Protein AF-A0A091DMD0-F1 (afdb_monomer)

Radius of gyration: 23.51 Å; Cα contacts (8 Å, |Δi|>4): 269; chains: 1; bounding box: 70×61×82 Å

InterPro domains:
  IPR050694 LRRC14/PRAME [PTHR14224] (1-236)
  IPR060377 PRAME-like, C-terminal LRR domain [PF27089] (161-236)
  IPR060378 PRAME-like, N-terminal domain [PF27091] (6-126)

Nearest PDB structures (foldseek):
  8jau-assembly1_A  TM=4.597E-01  e=2.386E+00  Homo sapiens
  6mse-assembly1_b  TM=3.464E-01  e=7.892E+00  Homo sapiens

Mean predicted aligned error: 12.88 Å

pLDDT: mean 74.32, std 19.93, range [31.41, 96.81]

Structure (mmCIF, N/CA/C/O backbone):
data_AF-A0A091DMD0-F1
#
_entry.id   AF-A0A091DMD0-F1
#
loop_
_atom_site.group_PDB
_atom_site.id
_atom_site.type_symbol
_atom_site.label_atom_id
_atom_site.label_alt_id
_atom_site.label_comp_id
_atom_site.label_asym_id
_atom_site.label_entity_id
_atom_site.label_seq_id
_atom_site.pdbx_PDB_ins_code
_atom_site.Cartn_x
_atom_site.Cartn_y
_atom_site.Cartn_z
_atom_site.occupancy
_atom_site.B_iso_or_equiv
_atom_site.auth_seq_id
_atom_site.auth_comp_id
_atom_site.auth_asym_id
_atom_site.auth_atom_id
_atom_site.pdbx_PDB_model_num
ATOM 1 N N . MET A 1 1 ? -26.721 29.158 -3.086 1.00 34.59 1 MET A N 1
ATOM 2 C CA . MET A 1 1 ? -27.408 28.055 -2.387 1.00 34.59 1 MET A CA 1
ATOM 3 C C . MET A 1 1 ? -26.587 26.802 -2.619 1.00 34.59 1 MET A C 1
ATOM 5 O O . MET A 1 1 ? -26.528 26.362 -3.760 1.00 34.59 1 MET A O 1
ATOM 9 N N . SER A 1 2 ? -25.872 26.306 -1.607 1.00 49.53 2 SER A N 1
ATOM 10 C CA . SER A 1 2 ? -25.092 25.070 -1.739 1.00 49.53 2 SER A CA 1
ATOM 11 C C . SER A 1 2 ? -26.043 23.885 -1.889 1.00 49.53 2 SER A C 1
ATOM 13 O O . SER A 1 2 ? -26.947 23.712 -1.077 1.00 49.53 2 SER A O 1
ATOM 15 N N . THR A 1 3 ? -25.859 23.107 -2.950 1.00 44.31 3 THR A N 1
ATOM 16 C CA . THR A 1 3 ? -26.676 21.943 -3.332 1.00 44.31 3 THR A CA 1
ATOM 17 C C . THR A 1 3 ? -26.190 20.641 -2.694 1.00 44.31 3 THR A C 1
ATOM 19 O O . THR A 1 3 ? -26.539 19.557 -3.157 1.00 44.31 3 THR A O 1
ATOM 22 N N . ASP A 1 4 ? -25.362 20.728 -1.655 1.00 56.25 4 ASP A N 1
ATOM 23 C CA . ASP A 1 4 ? -24.784 19.546 -1.035 1.00 56.25 4 ASP A CA 1
ATOM 24 C C . ASP A 1 4 ? -25.804 18.879 -0.119 1.00 56.25 4 ASP A C 1
ATOM 26 O O . ASP A 1 4 ? -26.352 19.485 0.804 1.00 56.25 4 ASP A O 1
ATOM 30 N N . SER A 1 5 ? -26.063 17.602 -0.394 1.00 63.59 5 SER A N 1
ATOM 31 C CA . SER A 1 5 ? -26.855 16.759 0.496 1.00 63.59 5 SER A CA 1
ATOM 32 C C . SER A 1 5 ? -26.189 16.712 1.877 1.00 63.59 5 SER A C 1
ATOM 34 O O . SER A 1 5 ? -24.957 16.641 1.953 1.00 63.59 5 SER A O 1
ATOM 36 N N . PRO A 1 6 ? -26.963 16.736 2.975 1.00 66.75 6 PRO A N 1
ATOM 37 C CA . PRO A 1 6 ? -26.394 16.684 4.313 1.00 66.75 6 PRO A CA 1
ATOM 38 C C . PRO A 1 6 ? -25.543 15.414 4.494 1.00 66.75 6 PRO A C 1
ATOM 40 O O . PRO A 1 6 ? -25.878 14.359 3.944 1.00 66.75 6 PRO A O 1
ATOM 43 N N . PRO A 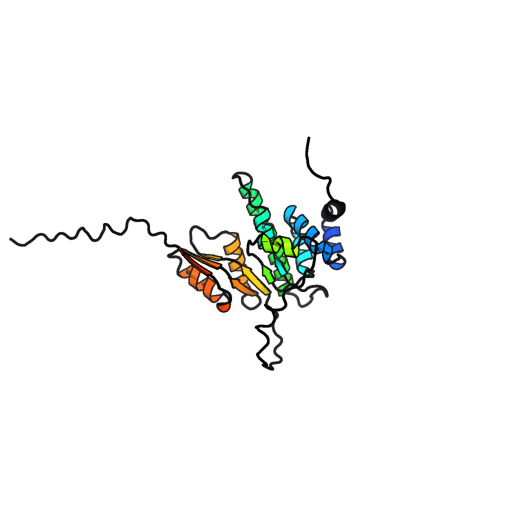1 7 ? -24.431 15.493 5.250 1.00 73.75 7 PRO A N 1
ATOM 44 C CA . PRO A 1 7 ? -23.563 14.346 5.475 1.00 73.75 7 PRO A CA 1
ATOM 45 C C . PRO A 1 7 ? -24.331 13.218 6.170 1.00 73.75 7 PRO A C 1
ATOM 47 O O . PRO A 1 7 ? -25.122 13.448 7.084 1.00 73.75 7 PRO A O 1
ATOM 50 N N . THR A 1 8 ? -24.084 11.981 5.739 1.00 87.38 8 THR A N 1
ATOM 51 C CA . THR A 1 8 ? -24.699 10.800 6.350 1.00 87.38 8 THR A CA 1
ATOM 52 C C . THR A 1 8 ? -24.214 10.615 7.788 1.00 87.38 8 THR A C 1
ATOM 54 O O . THR A 1 8 ? -23.105 11.027 8.140 1.00 87.38 8 THR A O 1
ATOM 57 N N . LEU A 1 9 ? -25.011 9.933 8.619 1.00 90.19 9 LEU A N 1
ATOM 58 C CA . LEU A 1 9 ? -24.616 9.604 9.994 1.00 90.19 9 LEU A CA 1
ATOM 59 C C . LEU A 1 9 ? -23.281 8.845 10.037 1.00 90.19 9 LEU A C 1
ATOM 61 O O . LEU A 1 9 ? -22.438 9.139 10.876 1.00 90.19 9 LEU A O 1
ATOM 65 N N . LEU A 1 10 ? -23.067 7.924 9.091 1.00 88.56 10 LEU A N 1
ATOM 66 C CA . LEU A 1 10 ? -21.802 7.206 8.945 1.00 88.56 10 LEU A CA 1
ATOM 67 C C . LEU A 1 10 ? -20.631 8.170 8.719 1.00 88.56 10 LEU A C 1
ATOM 69 O O . LEU A 1 10 ? -19.622 8.070 9.409 1.00 88.56 10 LEU A O 1
ATOM 73 N N . LYS A 1 11 ? -20.773 9.127 7.793 1.00 88.12 11 LYS A N 1
ATOM 74 C CA . LYS A 1 11 ? -19.726 10.118 7.517 1.00 88.12 11 LYS A CA 1
ATOM 75 C C . LYS A 1 11 ? -19.398 10.943 8.763 1.00 88.12 11 LYS A C 1
ATOM 77 O O . LYS A 1 11 ? -18.228 11.118 9.080 1.00 88.12 11 LYS A O 1
ATOM 82 N N . LEU A 1 12 ? -20.416 11.394 9.496 1.00 92.25 12 LEU A N 1
ATOM 83 C CA . LEU A 1 12 ? -20.227 12.148 10.739 1.00 92.25 12 LEU A CA 1
ATOM 84 C C . LEU A 1 12 ? -19.552 11.311 11.833 1.00 92.25 12 LEU A C 1
ATOM 86 O O . LEU A 1 12 ? -18.652 11.808 12.505 1.00 92.25 12 LEU A O 1
ATOM 90 N N . ALA A 1 13 ? -19.945 10.046 11.991 1.00 92.50 13 ALA A N 1
ATOM 91 C CA . ALA A 1 13 ? -19.349 9.141 12.970 1.00 92.50 13 ALA A CA 1
ATOM 92 C C . ALA A 1 13 ? -17.869 8.873 12.667 1.00 92.50 13 ALA A C 1
ATOM 94 O O . ALA A 1 13 ? -17.036 8.978 13.562 1.00 92.50 13 ALA A O 1
ATOM 95 N N . VAL A 1 14 ? -17.527 8.607 11.402 1.00 93.06 14 VAL A N 1
ATOM 96 C CA . VAL A 1 14 ? -16.138 8.413 10.958 1.00 93.06 14 VAL A CA 1
ATOM 97 C C . VAL A 1 14 ? -15.306 9.676 11.187 1.00 93.06 14 VAL A C 1
ATOM 99 O O . VAL A 1 14 ? -14.207 9.607 11.731 1.00 93.06 14 VAL A O 1
ATOM 102 N N . GLN A 1 15 ? -15.843 10.844 10.833 1.00 92.44 15 GLN A N 1
ATOM 103 C CA . GLN A 1 15 ? -15.166 12.116 11.073 1.00 92.44 15 GLN A CA 1
ATOM 104 C C . GLN A 1 15 ? -14.967 12.393 12.558 1.00 92.44 15 GLN A C 1
ATOM 106 O O . GLN A 1 15 ? -13.924 12.913 12.937 1.00 92.44 15 GLN A O 1
ATOM 111 N N . SER A 1 16 ? -15.951 12.054 13.393 1.00 93.44 16 SER A N 1
ATOM 112 C CA . SER A 1 16 ? -15.851 12.198 14.842 1.00 93.44 16 SER A CA 1
ATOM 113 C C . SER A 1 16 ? -14.813 11.251 15.436 1.00 93.44 16 SER A C 1
ATOM 115 O O . SER A 1 16 ? -14.058 11.678 16.300 1.00 93.44 16 SER A O 1
ATOM 117 N N . LEU A 1 17 ? -14.756 10.001 14.964 1.00 94.88 17 LEU A N 1
ATOM 118 C CA . LEU A 1 17 ? -13.761 9.012 15.378 1.00 94.88 17 LEU A CA 1
ATOM 119 C C . LEU A 1 17 ? -12.342 9.529 15.110 1.00 94.88 17 LEU A C 1
ATOM 121 O O . LEU A 1 17 ? -11.508 9.532 16.001 1.00 94.88 17 LEU A O 1
ATOM 125 N N . LEU A 1 18 ? -12.099 10.061 13.911 1.00 95.81 18 LEU A N 1
ATOM 126 C CA . LEU A 1 18 ? -10.792 10.575 13.483 1.00 95.81 18 LEU A CA 1
ATOM 127 C C . LEU A 1 18 ? -10.461 11.985 14.008 1.00 95.81 18 LEU A C 1
ATOM 129 O O . LEU A 1 18 ? -9.525 12.624 13.525 1.00 95.81 18 LEU A O 1
ATOM 133 N N . ARG A 1 19 ? -11.239 12.534 14.948 1.00 94.69 19 ARG A N 1
ATOM 134 C CA . ARG A 1 19 ? -10.819 13.740 15.688 1.00 94.69 19 ARG A CA 1
ATOM 135 C C . ARG A 1 19 ? -9.819 13.415 16.788 1.00 94.69 19 ARG A C 1
ATOM 137 O O . ARG A 1 19 ? -9.041 14.293 17.142 1.00 94.69 19 ARG A O 1
ATOM 144 N N . ASP A 1 20 ? -9.865 12.194 17.305 1.00 94.44 20 ASP A N 1
ATOM 145 C CA . ASP A 1 20 ? -8.992 11.693 18.356 1.00 94.44 20 ASP A CA 1
ATOM 146 C C . ASP A 1 20 ? -8.251 10.470 17.800 1.00 94.44 20 ASP A C 1
ATOM 148 O O . ASP A 1 20 ? -8.832 9.397 17.635 1.00 94.44 20 ASP A O 1
ATOM 152 N N . GLU A 1 21 ? -6.987 10.662 17.414 1.00 92.88 21 GLU A N 1
ATOM 153 C CA . GLU A 1 21 ? -6.192 9.608 16.774 1.00 92.88 21 GLU A CA 1
ATOM 154 C C . GLU A 1 21 ? -5.897 8.447 17.726 1.00 92.88 21 GLU A C 1
ATOM 156 O O . GLU A 1 21 ? -5.918 7.297 17.291 1.00 92.88 21 GLU A O 1
ATOM 161 N N . ASP A 1 22 ? -5.696 8.720 19.018 1.00 94.81 22 ASP A N 1
ATOM 162 C CA . ASP A 1 22 ? -5.438 7.688 20.026 1.00 94.81 22 ASP A CA 1
ATOM 163 C C . ASP A 1 22 ? -6.668 6.799 20.211 1.00 94.81 22 ASP A C 1
ATOM 165 O O . ASP A 1 22 ? -6.574 5.566 20.199 1.00 94.81 22 ASP A O 1
ATOM 169 N N . LEU A 1 23 ? -7.846 7.420 20.302 1.00 93.81 23 LEU A N 1
ATOM 170 C CA . LEU A 1 23 ? -9.116 6.707 20.358 1.00 93.81 23 LEU A CA 1
ATOM 171 C C . LEU A 1 23 ? -9.388 5.941 19.055 1.00 93.81 23 LEU A C 1
ATOM 173 O O . LEU A 1 23 ? -9.832 4.792 19.105 1.00 93.81 23 LEU A O 1
ATOM 177 N N . ALA A 1 24 ? -9.089 6.529 17.893 1.00 93.94 24 ALA A N 1
ATOM 178 C CA . ALA A 1 24 ? -9.232 5.855 16.606 1.00 93.94 24 ALA A CA 1
ATOM 179 C C . ALA A 1 24 ? -8.334 4.615 16.507 1.00 93.94 24 ALA A C 1
ATOM 181 O O . ALA A 1 24 ? -8.824 3.556 16.118 1.00 93.94 24 ALA A O 1
ATOM 182 N N . MET A 1 25 ? -7.059 4.720 16.897 1.00 94.00 25 MET A N 1
ATOM 183 C CA . MET A 1 25 ? -6.108 3.604 16.922 1.00 94.00 25 MET A CA 1
ATOM 184 C C . MET A 1 25 ? -6.536 2.513 17.907 1.00 94.00 25 MET A C 1
ATOM 186 O O . MET A 1 25 ? -6.524 1.334 17.554 1.00 94.00 25 MET A O 1
ATOM 190 N N . GLY A 1 26 ? -6.969 2.892 19.114 1.00 92.25 26 GLY A N 1
ATOM 191 C CA . GLY A 1 26 ? -7.456 1.950 20.123 1.00 92.25 26 GLY A CA 1
ATOM 192 C C . GLY A 1 26 ? -8.704 1.180 19.681 1.00 92.25 26 GLY A C 1
ATOM 193 O O . GLY A 1 26 ? -8.872 0.020 20.046 1.00 92.25 26 GLY A O 1
ATOM 194 N N . ALA A 1 27 ? -9.551 1.791 18.850 1.00 92.50 27 ALA A N 1
ATOM 195 C CA . ALA A 1 27 ? -10.777 1.176 18.351 1.00 92.50 27 ALA A CA 1
ATOM 196 C C . ALA A 1 27 ? -10.568 0.209 17.171 1.00 92.50 27 ALA A C 1
ATOM 198 O O . ALA A 1 27 ? -11.489 -0.541 16.846 1.00 92.50 27 ALA A O 1
ATOM 199 N N . VAL A 1 28 ? -9.400 0.206 16.510 1.00 92.19 28 VAL A N 1
ATOM 200 C CA . VAL A 1 28 ? -9.178 -0.550 15.259 1.00 92.19 28 VAL A CA 1
ATOM 201 C C . VAL A 1 28 ? -9.446 -2.054 15.421 1.00 92.19 28 VAL A C 1
ATOM 203 O O . VAL A 1 28 ? -10.047 -2.663 14.536 1.00 92.19 28 VAL A O 1
ATOM 206 N N . GLU A 1 29 ? -9.041 -2.666 16.536 1.00 88.88 29 GLU A N 1
ATOM 207 C CA . GLU A 1 29 ? -9.206 -4.115 16.771 1.00 88.88 29 GLU A CA 1
ATOM 208 C C . GLU A 1 29 ? -10.672 -4.547 16.964 1.00 88.88 29 GLU A C 1
ATOM 210 O O . GLU A 1 29 ? -11.062 -5.671 16.608 1.00 88.88 29 GLU A O 1
ATOM 215 N N . ASP A 1 30 ? -11.490 -3.637 17.492 1.00 90.44 30 ASP A N 1
ATOM 216 C CA . ASP A 1 30 ? -12.913 -3.847 17.760 1.00 90.44 30 ASP A CA 1
ATOM 217 C C . ASP A 1 30 ? -13.809 -3.342 16.623 1.00 90.44 30 ASP A C 1
ATOM 219 O O . ASP A 1 30 ? -15.010 -3.629 16.593 1.00 90.44 30 ASP A O 1
ATOM 223 N N . LEU A 1 31 ? -13.229 -2.631 15.653 1.00 91.38 31 LEU A N 1
ATOM 224 C CA . LEU A 1 31 ? -13.955 -2.058 14.534 1.00 91.38 31 LEU A CA 1
ATOM 225 C C . LEU A 1 31 ? -14.577 -3.173 13.658 1.00 91.38 31 LEU A C 1
ATOM 227 O O . LEU A 1 31 ? -13.887 -4.105 13.229 1.00 91.38 31 LEU A O 1
ATOM 231 N N . PRO A 1 32 ? -15.884 -3.106 13.346 1.00 89.56 32 PRO A N 1
ATOM 232 C CA . PRO A 1 32 ? -16.506 -3.975 12.352 1.00 89.56 32 PRO A CA 1
ATOM 233 C C . PRO A 1 32 ? -15.827 -3.848 10.987 1.00 89.56 32 PRO A C 1
ATOM 235 O O . PRO A 1 32 ? -15.461 -2.750 10.565 1.00 89.56 32 PRO A O 1
ATOM 238 N N . GLY A 1 33 ? -15.704 -4.963 10.260 1.00 87.94 33 GLY A N 1
ATOM 239 C CA . GLY A 1 33 ? -15.044 -4.992 8.951 1.00 87.94 33 GLY A CA 1
ATOM 240 C C . GLY A 1 33 ? -15.670 -4.021 7.946 1.00 87.94 33 GLY A C 1
ATOM 241 O O . GLY A 1 33 ? -14.967 -3.420 7.143 1.00 87.94 33 GLY A O 1
ATOM 242 N N . GLU A 1 34 ? -16.979 -3.802 8.037 1.00 87.75 34 GLU A N 1
ATOM 243 C CA . GLU A 1 34 ? -17.757 -2.879 7.209 1.00 87.75 34 GLU A CA 1
ATOM 244 C C . GLU A 1 34 ? -17.346 -1.413 7.400 1.00 87.75 34 GLU A C 1
ATOM 246 O O . GLU A 1 34 ? -17.530 -0.601 6.494 1.00 87.75 34 GLU A O 1
ATOM 251 N N . LEU A 1 35 ? -16.777 -1.070 8.560 1.00 90.81 35 LEU A N 1
ATOM 252 C CA . LEU A 1 35 ? -16.318 0.281 8.875 1.00 90.81 35 LEU A CA 1
ATOM 253 C C . LEU A 1 35 ? -14.844 0.512 8.520 1.00 90.81 35 LEU A C 1
ATOM 255 O O . LEU A 1 35 ? -14.433 1.666 8.412 1.00 90.81 35 LEU A O 1
ATOM 259 N N . PHE A 1 36 ? -14.058 -0.538 8.254 1.00 91.75 36 PHE A N 1
ATOM 260 C CA . PHE A 1 36 ? -12.662 -0.380 7.829 1.00 91.75 36 PHE A CA 1
ATOM 261 C C . PHE A 1 36 ? -12.526 0.451 6.547 1.00 91.75 36 PHE A C 1
ATOM 263 O O . PHE A 1 36 ? -11.742 1.397 6.558 1.00 91.75 36 PHE A O 1
ATOM 270 N N . PRO A 1 37 ? -13.275 0.182 5.458 1.00 90.38 37 PRO A N 1
ATOM 271 C CA . PRO A 1 37 ? -13.179 1.001 4.260 1.00 90.38 37 PRO A CA 1
ATOM 272 C C . PRO A 1 37 ? -13.516 2.486 4.525 1.00 90.38 37 PRO A C 1
ATOM 274 O O . PRO A 1 37 ? -12.658 3.341 4.331 1.00 90.38 37 PRO A O 1
ATOM 277 N N . PRO A 1 38 ? -14.697 2.879 5.032 1.00 90.31 38 PRO A N 1
ATOM 278 C CA . PRO A 1 38 ? -14.982 4.304 5.202 1.00 90.31 38 PRO A CA 1
ATOM 279 C C . PRO A 1 38 ? -14.006 5.015 6.163 1.00 90.31 38 PRO A C 1
ATOM 281 O O . PRO A 1 38 ? -13.619 6.148 5.880 1.00 90.31 38 PRO A O 1
ATOM 284 N N . VAL A 1 39 ? -13.537 4.360 7.235 1.00 94.00 39 VAL A N 1
ATOM 285 C CA . VAL A 1 39 ? -12.550 4.953 8.159 1.00 94.00 39 VAL A CA 1
ATOM 286 C C . VAL A 1 39 ? -11.175 5.095 7.506 1.00 94.00 39 VAL A C 1
ATOM 288 O O . VAL A 1 39 ? -10.569 6.157 7.611 1.00 94.00 39 VAL A O 1
ATOM 291 N N . PHE A 1 40 ? -10.699 4.083 6.777 1.00 93.75 40 PHE A N 1
ATOM 292 C CA . PHE A 1 40 ? -9.399 4.133 6.101 1.00 93.75 40 PHE A CA 1
ATOM 293 C C . PHE A 1 40 ? -9.366 5.228 5.036 1.00 93.75 40 PHE A C 1
ATOM 295 O O . PHE A 1 40 ? -8.380 5.949 4.908 1.00 93.75 40 PHE A O 1
ATOM 302 N N . MET A 1 41 ? -10.458 5.382 4.283 1.00 90.75 41 MET A N 1
ATOM 303 C CA . MET A 1 41 ? -10.575 6.422 3.264 1.00 90.75 41 MET A CA 1
ATOM 304 C C . MET A 1 41 ? -10.528 7.818 3.884 1.00 90.75 41 MET A C 1
ATOM 306 O O . MET A 1 41 ? -9.804 8.679 3.385 1.00 90.75 41 MET A O 1
ATOM 310 N N . GLU A 1 42 ? -11.270 8.051 4.968 1.00 92.00 42 GLU A N 1
ATOM 311 C CA . GLU A 1 42 ? -11.259 9.345 5.653 1.00 92.00 42 GLU A CA 1
ATOM 312 C C . GLU A 1 42 ? -9.893 9.606 6.308 1.00 92.00 42 GLU A C 1
ATOM 314 O O . GLU A 1 42 ? -9.360 10.706 6.176 1.00 92.00 42 GLU A O 1
ATOM 319 N N . ALA A 1 43 ? -9.271 8.592 6.925 1.00 94.19 43 ALA A N 1
ATOM 320 C CA . ALA A 1 43 ? -7.924 8.685 7.491 1.00 94.19 43 ALA A CA 1
ATOM 321 C C . ALA A 1 43 ? -6.894 9.076 6.423 1.00 94.19 43 ALA A C 1
ATOM 323 O O . ALA A 1 43 ? -6.134 10.028 6.605 1.00 94.19 43 ALA A O 1
ATOM 324 N N . PHE A 1 44 ? -6.945 8.422 5.260 1.00 91.62 44 PHE A N 1
ATOM 325 C CA . PHE A 1 44 ? -6.110 8.748 4.107 1.00 91.62 44 PHE A CA 1
ATOM 326 C C . PHE A 1 44 ? -6.363 10.173 3.611 1.00 91.62 44 PHE A C 1
ATOM 328 O O . PHE A 1 44 ? -5.419 10.933 3.397 1.00 91.62 44 PHE A O 1
ATOM 335 N N . THR A 1 45 ? -7.636 10.556 3.473 1.00 86.75 45 THR A N 1
ATOM 336 C CA . THR A 1 45 ? -8.077 11.866 2.961 1.00 86.75 45 THR A CA 1
ATOM 337 C C . THR A 1 45 ? -7.737 13.017 3.904 1.00 86.75 45 THR A C 1
ATOM 339 O O . THR A 1 45 ? -7.490 14.130 3.435 1.00 86.75 45 THR A O 1
ATOM 342 N N . ARG A 1 46 ? -7.644 12.767 5.209 1.00 88.81 46 ARG A N 1
ATOM 343 C CA . ARG A 1 46 ? -7.273 13.777 6.210 1.00 88.81 46 ARG A CA 1
ATOM 344 C C . ARG A 1 46 ? -5.804 13.731 6.631 1.00 88.81 46 ARG A C 1
ATOM 346 O O . ARG A 1 46 ? -5.346 14.671 7.265 1.00 88.81 46 ARG A O 1
ATOM 353 N N . GLY A 1 47 ? -5.056 12.708 6.218 1.00 90.75 47 GLY A N 1
ATOM 354 C CA . GLY A 1 47 ? -3.617 12.629 6.466 1.00 90.75 47 GLY A CA 1
ATOM 355 C C . GLY A 1 47 ? -3.224 11.972 7.794 1.00 90.75 47 GLY A C 1
ATOM 356 O O . GLY A 1 47 ? -2.131 12.238 8.282 1.00 90.75 47 GLY A O 1
ATOM 357 N N . HIS A 1 48 ? -4.087 11.138 8.381 1.00 94.44 48 HIS A N 1
ATOM 358 C CA . HIS A 1 48 ? -3.853 10.479 9.672 1.00 94.44 48 HIS A CA 1
ATOM 359 C C . HIS A 1 48 ? -2.956 9.235 9.510 1.00 94.44 48 HIS A C 1
ATOM 361 O O . HIS A 1 48 ? -3.451 8.110 9.399 1.00 94.44 48 HIS A O 1
ATOM 367 N N . THR A 1 49 ? -1.634 9.427 9.450 1.00 95.50 49 THR A N 1
ATOM 368 C CA . THR A 1 49 ? -0.654 8.362 9.147 1.00 95.50 49 THR A CA 1
ATOM 369 C C . THR A 1 49 ? -0.642 7.233 10.170 1.00 95.50 49 THR A C 1
ATOM 371 O O . THR A 1 49 ? -0.646 6.065 9.779 1.00 95.50 49 THR A O 1
ATOM 374 N N . GLU A 1 50 ? -0.674 7.549 11.464 1.00 96.31 50 GLU A N 1
ATOM 375 C CA . GLU A 1 50 ? -0.607 6.526 12.515 1.00 96.31 50 GLU A CA 1
ATOM 376 C C . GLU A 1 50 ? -1.876 5.671 12.547 1.00 96.31 50 GLU A C 1
ATOM 378 O O . GLU A 1 50 ? -1.805 4.446 12.662 1.00 96.31 50 GLU A O 1
ATOM 383 N N . VAL A 1 51 ? -3.037 6.289 12.304 1.00 96.81 51 VAL A N 1
ATOM 384 C CA . VAL A 1 51 ? -4.298 5.559 12.138 1.00 96.81 51 VAL A CA 1
ATOM 385 C C . VAL A 1 51 ? -4.230 4.627 10.926 1.00 96.81 51 VAL A C 1
ATOM 387 O O . VAL A 1 51 ? -4.595 3.459 11.043 1.00 96.81 51 VAL A O 1
ATOM 390 N N . LEU A 1 52 ? -3.719 5.083 9.774 1.00 96.19 52 LEU A N 1
ATOM 391 C CA . LEU A 1 52 ? -3.543 4.213 8.601 1.00 96.19 52 LEU A CA 1
ATOM 392 C C . LEU A 1 52 ? -2.647 3.016 8.913 1.00 96.19 52 LEU A C 1
ATOM 394 O O . LEU A 1 52 ? -2.999 1.886 8.576 1.00 96.19 52 LEU A O 1
ATOM 398 N N . LYS A 1 53 ? -1.516 3.252 9.578 1.00 95.25 53 LYS A N 1
ATOM 399 C CA . LYS A 1 53 ? -0.579 2.204 9.985 1.00 95.25 53 LYS A CA 1
ATOM 400 C C . LYS A 1 53 ? -1.255 1.176 10.895 1.00 95.25 53 LYS A C 1
ATOM 402 O O . LYS A 1 53 ? -1.157 -0.021 10.627 1.00 95.25 53 LYS A O 1
ATOM 407 N N . ALA A 1 54 ? -2.001 1.626 11.905 1.00 94.50 54 ALA A N 1
ATOM 408 C CA . ALA A 1 54 ? -2.785 0.759 12.785 1.00 94.50 54 ALA A CA 1
ATOM 409 C C . ALA A 1 54 ? -3.837 -0.049 12.005 1.00 94.50 54 ALA A C 1
ATOM 411 O O . ALA A 1 54 ? -3.952 -1.261 12.170 1.00 94.50 54 ALA A O 1
ATOM 412 N N . MET A 1 55 ? -4.560 0.586 11.082 1.00 95.00 55 MET A N 1
ATOM 413 C CA . MET A 1 55 ? -5.563 -0.096 10.264 1.00 95.00 55 MET A CA 1
ATOM 414 C C . MET A 1 55 ? -4.965 -1.130 9.308 1.00 95.00 55 MET A C 1
ATOM 416 O O . MET A 1 55 ? -5.589 -2.166 9.082 1.00 95.00 55 MET A O 1
ATOM 420 N N . VAL A 1 56 ? -3.772 -0.885 8.754 1.00 93.94 56 VAL A N 1
ATOM 421 C CA . VAL A 1 56 ? -3.045 -1.874 7.941 1.00 93.94 56 VAL A CA 1
ATOM 422 C C . VAL A 1 56 ? -2.723 -3.113 8.775 1.00 93.94 56 VAL A C 1
ATOM 424 O O . VAL A 1 56 ? -2.934 -4.230 8.302 1.00 93.94 56 VAL A O 1
ATOM 427 N N . LEU A 1 57 ? -2.294 -2.930 10.029 1.00 91.62 57 LEU A N 1
ATOM 428 C CA . LEU A 1 57 ? -1.961 -4.023 10.952 1.00 91.62 57 LEU A CA 1
ATOM 429 C C . LEU A 1 57 ? -3.156 -4.926 11.290 1.00 91.62 57 LEU A C 1
ATOM 431 O O . LEU A 1 57 ? -2.986 -6.120 11.553 1.00 91.62 57 LEU A O 1
ATOM 435 N N . SER A 1 58 ? -4.368 -4.384 11.218 1.00 91.88 58 SER A N 1
ATOM 436 C CA . SER A 1 58 ? -5.605 -5.109 11.526 1.00 91.88 58 SER A CA 1
ATOM 437 C C . SER A 1 58 ? -6.505 -5.290 10.304 1.00 91.88 58 SER A C 1
ATOM 439 O O . SER A 1 58 ? -7.686 -5.608 10.448 1.00 91.88 58 SER A O 1
ATOM 441 N N . TRP A 1 59 ? -5.964 -5.118 9.091 1.00 92.31 59 TRP A N 1
ATOM 442 C CA . TRP A 1 59 ? -6.759 -5.089 7.865 1.00 92.31 59 TRP A CA 1
ATOM 443 C C . TRP A 1 59 ? -7.526 -6.412 7.651 1.00 92.31 59 TRP A C 1
ATOM 445 O O . TRP A 1 59 ? -6.907 -7.470 7.448 1.00 92.31 59 TRP A O 1
ATOM 455 N N . PRO A 1 60 ? -8.875 -6.393 7.651 1.00 90.56 60 PRO A N 1
ATOM 456 C CA . PRO A 1 60 ? -9.682 -7.611 7.722 1.00 90.56 60 PRO A CA 1
ATOM 457 C C . PRO A 1 60 ? -9.935 -8.255 6.353 1.00 90.56 60 PRO A C 1
ATOM 459 O O . PRO A 1 60 ? -10.647 -9.262 6.263 1.00 90.56 60 PRO A O 1
ATOM 462 N N . PHE A 1 61 ? -9.365 -7.700 5.280 1.00 89.44 61 PHE A N 1
ATOM 463 C CA . PHE A 1 61 ? -9.561 -8.151 3.903 1.00 89.44 61 PHE A CA 1
ATOM 464 C C . PHE A 1 61 ? -8.254 -8.655 3.283 1.00 89.44 61 PHE A C 1
ATOM 466 O O . PHE A 1 61 ? -7.175 -8.217 3.666 1.00 89.44 61 PHE A O 1
ATOM 473 N N . PRO A 1 62 ? -8.311 -9.550 2.282 1.00 88.38 62 PRO A N 1
ATOM 474 C CA . PRO A 1 62 ? -7.111 -10.003 1.581 1.00 88.38 62 PRO A CA 1
ATOM 475 C C . PRO A 1 62 ? -6.502 -8.953 0.648 1.00 88.38 62 PRO A C 1
ATOM 477 O O . PRO A 1 62 ? -5.382 -9.144 0.180 1.00 88.38 62 PRO A O 1
ATOM 480 N N . TYR A 1 63 ? -7.222 -7.867 0.373 1.00 87.25 63 TYR A N 1
ATOM 481 C CA . TYR A 1 63 ? -6.905 -6.912 -0.679 1.00 87.25 63 TYR A CA 1
ATOM 482 C C . TYR A 1 63 ? -6.993 -5.476 -0.162 1.00 87.25 63 TYR A C 1
ATOM 484 O O . TYR A 1 63 ? -7.990 -5.119 0.471 1.00 87.25 63 TYR A O 1
ATOM 492 N N . LEU A 1 64 ? -5.977 -4.662 -0.450 1.00 91.25 64 LEU A N 1
ATOM 493 C CA . LEU A 1 64 ? -5.941 -3.229 -0.155 1.00 91.25 64 LEU A CA 1
ATOM 494 C C . LEU A 1 64 ? -5.721 -2.433 -1.459 1.00 91.25 64 LEU A C 1
ATOM 496 O O . LEU A 1 64 ? -4.601 -2.414 -1.966 1.00 91.25 64 LEU A O 1
ATOM 500 N N . PRO A 1 65 ? -6.760 -1.787 -2.021 1.00 88.00 65 PRO A N 1
ATOM 501 C CA . PRO A 1 65 ? -6.673 -1.020 -3.270 1.00 88.00 65 PRO A CA 1
ATOM 502 C C . PRO A 1 65 ? -6.169 0.413 -3.046 1.00 88.00 65 PRO A C 1
ATOM 504 O O . PRO A 1 65 ? -6.922 1.382 -3.168 1.00 88.00 65 PRO A O 1
ATOM 507 N N . LEU A 1 66 ? -4.891 0.555 -2.707 1.00 89.56 66 LEU A N 1
ATOM 508 C CA . LEU A 1 66 ? -4.275 1.850 -2.424 1.00 89.56 66 LEU A CA 1
ATOM 509 C C . LEU A 1 66 ? -4.127 2.734 -3.676 1.00 89.56 66 LEU A C 1
ATOM 511 O O . LEU A 1 66 ? -4.302 3.948 -3.586 1.00 89.56 66 LEU A O 1
ATOM 515 N N . GLY A 1 67 ? -3.873 2.148 -4.849 1.00 86.81 67 GLY A N 1
ATOM 516 C CA . GLY A 1 67 ? -3.687 2.896 -6.100 1.00 86.81 67 GLY A CA 1
ATOM 517 C C . GLY A 1 67 ? -4.891 3.759 -6.473 1.00 86.81 67 GLY A C 1
ATOM 518 O O . GLY A 1 67 ? -4.742 4.919 -6.853 1.00 86.81 67 GLY A O 1
ATOM 519 N N . ALA A 1 68 ? -6.097 3.228 -6.275 1.00 81.44 68 ALA A N 1
ATOM 520 C CA . ALA A 1 68 ? -7.325 3.972 -6.523 1.00 81.44 68 ALA A CA 1
ATOM 521 C C . ALA A 1 68 ? -7.578 5.099 -5.500 1.00 81.44 68 ALA A C 1
ATOM 523 O O . ALA A 1 68 ? -8.162 6.120 -5.850 1.00 81.44 68 ALA A O 1
ATOM 524 N N . LEU A 1 69 ? -7.123 4.953 -4.248 1.00 82.06 69 LEU A N 1
ATOM 525 C CA . LEU A 1 69 ? -7.173 6.041 -3.258 1.00 82.06 69 LEU A CA 1
ATOM 526 C C . LEU A 1 69 ? -6.201 7.167 -3.621 1.00 82.06 69 LEU A C 1
ATOM 528 O O . LEU A 1 69 ? -6.524 8.347 -3.491 1.00 82.06 69 LEU A O 1
ATOM 532 N N . MET A 1 70 ? -5.018 6.811 -4.121 1.00 81.81 70 MET A N 1
ATOM 533 C CA . MET A 1 70 ? -4.029 7.784 -4.581 1.00 81.81 70 MET A CA 1
ATOM 534 C C . MET A 1 70 ? -4.510 8.555 -5.812 1.00 81.81 70 MET A C 1
ATOM 536 O O . MET A 1 70 ? -4.265 9.755 -5.913 1.00 81.81 70 MET A O 1
ATOM 540 N N . SER A 1 71 ? -5.250 7.927 -6.728 1.00 75.62 71 SER A N 1
ATOM 541 C CA . SER A 1 71 ? -5.780 8.641 -7.893 1.00 75.62 71 SER A CA 1
ATOM 542 C C . SER A 1 71 ? -6.921 9.605 -7.571 1.00 75.62 71 SER A C 1
ATOM 544 O O . SER A 1 71 ? -7.064 10.604 -8.274 1.00 75.62 71 SER A O 1
ATOM 546 N N . MET A 1 72 ? -7.670 9.395 -6.482 1.00 70.25 72 MET A N 1
ATOM 547 C CA . MET A 1 72 ? -8.740 10.312 -6.058 1.00 70.25 72 MET A CA 1
ATOM 548 C C . MET A 1 72 ? -8.253 11.708 -5.676 1.00 70.25 72 MET A C 1
ATOM 550 O O . MET A 1 72 ? -9.000 12.672 -5.817 1.00 70.25 72 MET A O 1
ATOM 554 N N . ARG A 1 73 ? -7.018 11.829 -5.181 1.00 63.81 73 ARG A N 1
ATOM 555 C CA . ARG A 1 73 ? -6.471 13.112 -4.727 1.00 63.81 73 ARG A CA 1
ATOM 556 C C . ARG A 1 73 ? -5.713 13.880 -5.808 1.00 63.81 73 ARG A C 1
ATOM 558 O O . ARG A 1 73 ? -5.178 14.930 -5.484 1.00 63.81 73 ARG A O 1
ATOM 565 N N . ARG A 1 74 ? -5.620 13.388 -7.052 1.00 60.44 74 ARG A N 1
ATOM 566 C CA . ARG A 1 74 ? -4.814 14.062 -8.083 1.00 60.44 74 ARG A CA 1
ATOM 567 C C . ARG A 1 74 ? -5.351 15.483 -8.354 1.00 60.44 74 ARG A C 1
ATOM 569 O O . ARG A 1 74 ? -6.519 15.609 -8.728 1.00 60.44 74 ARG A O 1
ATOM 576 N N . PRO A 1 75 ? -4.538 16.539 -8.176 1.00 53.19 75 PRO A N 1
ATOM 577 C CA . PRO A 1 75 ? -4.972 17.900 -8.450 1.00 53.19 75 PRO A CA 1
ATOM 578 C C . PRO A 1 75 ? -5.081 18.142 -9.957 1.00 53.19 75 PRO A C 1
ATOM 580 O O . PRO A 1 75 ? -4.379 17.525 -10.754 1.00 53.19 75 PRO A O 1
ATOM 583 N N . GLN A 1 76 ? -5.977 19.051 -10.345 1.00 52.91 76 GLN A N 1
ATOM 584 C CA . GLN A 1 76 ? -6.094 19.542 -11.725 1.00 52.91 76 GLN A CA 1
ATOM 585 C C . GLN A 1 76 ? -5.323 20.862 -11.945 1.00 52.91 76 GLN A C 1
ATOM 587 O O . GLN A 1 76 ? -5.342 21.392 -13.053 1.00 52.91 76 GLN A O 1
ATOM 592 N N . THR A 1 77 ? -4.675 21.420 -10.910 1.00 51.00 77 THR A N 1
ATOM 593 C CA . THR A 1 77 ? -4.035 22.752 -10.921 1.00 51.00 77 THR A CA 1
ATOM 594 C C . THR A 1 77 ? -2.720 22.784 -10.121 1.00 51.00 77 THR A C 1
ATOM 596 O O . THR A 1 77 ? -2.552 22.014 -9.178 1.00 51.00 77 THR A O 1
ATOM 599 N N . SER A 1 78 ? -1.806 23.695 -10.493 1.00 56.88 78 SER A N 1
ATOM 600 C CA . SER A 1 78 ? -0.357 23.639 -10.204 1.00 56.88 78 SER A CA 1
ATOM 601 C C . SER A 1 78 ? 0.098 24.006 -8.785 1.00 56.88 78 SER A C 1
ATOM 603 O O . SER A 1 78 ? 1.087 23.461 -8.308 1.00 56.88 78 SER A O 1
ATOM 605 N N . ASP A 1 79 ? -0.586 24.911 -8.079 1.00 53.22 79 ASP A N 1
ATOM 606 C CA . ASP A 1 79 ? -0.054 25.442 -6.805 1.00 53.22 79 ASP A CA 1
ATOM 607 C C . ASP A 1 79 ? -0.454 24.594 -5.582 1.00 53.22 79 ASP A C 1
ATOM 609 O O . ASP A 1 79 ? 0.263 24.552 -4.587 1.00 53.22 79 ASP A O 1
ATOM 613 N N . ALA A 1 80 ? -1.562 23.848 -5.671 1.00 57.47 80 ALA A N 1
ATOM 614 C CA . ALA A 1 80 ? -1.963 22.843 -4.678 1.00 57.47 80 ALA A CA 1
ATOM 615 C C . ALA A 1 80 ? -1.288 21.474 -4.914 1.00 57.47 80 ALA A C 1
ATOM 617 O O . ALA A 1 80 ? -1.468 20.539 -4.133 1.00 57.47 80 ALA A O 1
ATOM 618 N N . GLU A 1 81 ? -0.532 21.337 -6.005 1.00 60.62 81 GLU A N 1
ATOM 619 C CA . GLU A 1 81 ? 0.037 20.072 -6.468 1.00 60.62 81 GLU A CA 1
ATOM 620 C C . GLU A 1 81 ? 1.165 19.572 -5.565 1.00 60.62 81 GLU A C 1
ATOM 622 O O . GLU A 1 81 ? 1.189 18.393 -5.213 1.00 60.62 81 GLU A O 1
ATOM 627 N N . VAL A 1 82 ? 2.040 20.471 -5.105 1.00 64.81 82 VAL A N 1
ATOM 628 C CA . VAL A 1 82 ? 3.192 20.123 -4.257 1.00 64.81 82 VAL A CA 1
ATOM 629 C C . VAL A 1 82 ? 2.746 19.578 -2.896 1.00 64.81 82 VAL A C 1
ATOM 631 O O . VAL A 1 82 ? 3.201 18.509 -2.481 1.00 64.81 82 VAL A O 1
ATOM 634 N N . ASP A 1 83 ? 1.805 20.254 -2.232 1.00 69.62 83 ASP A N 1
ATOM 635 C CA . ASP A 1 83 ? 1.280 19.819 -0.932 1.00 69.62 83 ASP A CA 1
ATOM 636 C C . ASP A 1 83 ? 0.548 18.475 -1.043 1.00 69.62 83 ASP A C 1
ATOM 638 O O . ASP A 1 83 ? 0.707 17.596 -0.195 1.00 69.62 83 ASP A O 1
ATOM 642 N N . ILE A 1 84 ? -0.221 18.265 -2.115 1.00 71.56 84 ILE A N 1
ATOM 643 C CA . ILE A 1 84 ? -0.964 17.020 -2.327 1.00 71.56 84 ILE A CA 1
ATOM 644 C C . ILE A 1 84 ? -0.025 15.842 -2.591 1.00 71.56 84 ILE A C 1
ATOM 646 O O . ILE A 1 84 ? -0.220 14.779 -1.993 1.00 71.56 84 ILE A O 1
ATOM 650 N N . VAL A 1 85 ? 0.985 16.017 -3.448 1.00 76.75 85 VAL A N 1
ATOM 651 C CA . VAL A 1 85 ? 1.986 14.979 -3.737 1.00 76.75 85 VAL A CA 1
ATOM 652 C C . VAL A 1 85 ? 2.708 14.586 -2.451 1.00 76.75 85 VAL A C 1
ATOM 654 O O . VAL A 1 85 ? 2.766 13.403 -2.121 1.00 76.75 85 VAL A O 1
ATOM 657 N N . GLN A 1 86 ? 3.139 15.558 -1.645 1.00 80.06 86 GLN A N 1
ATOM 658 C CA . GLN A 1 86 ? 3.825 15.274 -0.386 1.00 80.06 86 GLN A CA 1
ATOM 659 C C . GLN A 1 86 ? 2.920 14.591 0.653 1.00 80.06 86 GLN A C 1
ATOM 661 O O . GLN A 1 86 ? 3.374 13.746 1.429 1.00 80.06 86 GLN A O 1
ATOM 666 N N . VAL A 1 87 ? 1.627 14.926 0.710 1.00 82.81 87 VAL A N 1
ATOM 667 C CA . VAL A 1 87 ? 0.685 14.203 1.579 1.00 82.81 87 VAL A CA 1
ATOM 668 C C . VAL A 1 87 ? 0.495 12.771 1.072 1.00 82.81 87 VAL A C 1
ATOM 670 O O . VAL A 1 87 ? 0.491 11.848 1.881 1.00 82.81 87 VAL A O 1
ATOM 673 N N . GLN A 1 88 ? 0.364 12.549 -0.239 1.00 83.12 88 GLN A N 1
ATOM 674 C CA . GLN A 1 88 ? 0.260 11.201 -0.809 1.00 83.12 88 GLN A CA 1
ATOM 675 C C . GLN A 1 88 ? 1.503 10.352 -0.526 1.00 83.12 88 GLN A C 1
ATOM 677 O O . GLN A 1 88 ? 1.357 9.169 -0.221 1.00 83.12 88 GLN A O 1
ATOM 682 N N . GLU A 1 89 ? 2.700 10.942 -0.573 1.00 86.25 89 GLU A N 1
ATOM 683 C CA . GLU A 1 89 ? 3.954 10.252 -0.242 1.00 86.25 89 GLU A CA 1
ATOM 684 C C . GLU A 1 89 ? 3.951 9.806 1.215 1.00 86.25 89 GLU A C 1
ATOM 686 O O . GLU A 1 89 ? 4.177 8.630 1.497 1.00 86.25 89 GLU A O 1
ATOM 691 N N . ARG A 1 90 ? 3.575 10.705 2.132 1.00 90.38 90 ARG A N 1
ATOM 692 C CA . ARG A 1 90 ? 3.415 10.375 3.554 1.00 90.38 90 ARG A CA 1
ATOM 693 C C . ARG A 1 90 ? 2.385 9.269 3.781 1.00 90.38 90 ARG A C 1
ATOM 695 O O . ARG A 1 90 ? 2.600 8.400 4.620 1.00 90.38 90 ARG A O 1
ATOM 702 N N . MET A 1 91 ? 1.281 9.263 3.032 1.00 91.25 91 MET A N 1
ATOM 703 C CA . MET A 1 91 ? 0.282 8.197 3.156 1.00 91.25 91 MET A CA 1
ATOM 704 C C . MET A 1 91 ? 0.801 6.855 2.624 1.00 91.25 91 MET A C 1
ATOM 706 O O . MET A 1 91 ? 0.532 5.821 3.232 1.00 91.25 91 MET A O 1
ATOM 710 N N . LEU A 1 92 ? 1.542 6.851 1.507 1.00 92.06 92 LEU A N 1
ATOM 711 C CA . LEU A 1 92 ? 2.191 5.642 0.990 1.00 92.06 92 LEU A CA 1
ATOM 712 C C . LEU A 1 92 ? 3.167 5.078 2.022 1.00 92.06 92 LEU A C 1
ATOM 714 O O . LEU A 1 92 ? 3.109 3.890 2.326 1.00 92.06 92 LEU A O 1
ATOM 718 N N . GLN A 1 93 ? 4.027 5.939 2.568 1.00 93.56 93 GLN A N 1
ATOM 719 C CA . GLN A 1 93 ? 4.996 5.584 3.601 1.00 93.56 93 GLN A CA 1
ATOM 720 C C . GLN A 1 93 ? 4.305 4.967 4.813 1.00 93.56 93 GLN A C 1
ATOM 722 O O . GLN A 1 93 ? 4.660 3.865 5.199 1.00 93.56 93 GLN A O 1
ATOM 727 N N . ALA A 1 94 ? 3.246 5.590 5.334 1.00 95.25 94 ALA A N 1
ATOM 728 C CA . ALA A 1 94 ? 2.502 5.053 6.472 1.00 95.25 94 ALA A CA 1
ATOM 729 C C . ALA A 1 94 ? 1.940 3.642 6.213 1.00 95.25 94 ALA A C 1
ATOM 731 O O . ALA A 1 94 ? 1.992 2.771 7.085 1.00 95.25 94 ALA A O 1
ATOM 732 N N . VAL A 1 95 ? 1.424 3.391 5.003 1.00 95.88 95 VAL A N 1
ATOM 733 C CA . VAL A 1 95 ? 0.930 2.060 4.623 1.00 95.88 95 VAL A CA 1
ATOM 734 C C . VAL A 1 95 ? 2.075 1.053 4.511 1.00 95.88 95 VAL A C 1
ATOM 736 O O . VAL A 1 95 ? 1.951 -0.061 5.020 1.00 95.88 95 VAL A O 1
ATOM 739 N N . LEU A 1 96 ? 3.188 1.429 3.878 1.00 95.56 96 LEU A N 1
ATOM 740 C CA . LEU A 1 96 ? 4.364 0.567 3.744 1.00 95.56 96 LEU A CA 1
ATOM 741 C C . LEU A 1 96 ? 5.041 0.294 5.099 1.00 95.56 96 LEU A C 1
ATOM 743 O O . LEU A 1 96 ? 5.445 -0.838 5.346 1.00 95.56 96 LEU A O 1
ATOM 747 N N . ASP A 1 97 ? 5.057 1.256 6.018 1.00 94.38 97 ASP A N 1
ATOM 748 C CA . ASP A 1 97 ? 5.527 1.086 7.396 1.00 94.38 97 ASP A CA 1
ATOM 749 C C . ASP A 1 97 ? 4.631 0.121 8.183 1.00 94.38 97 ASP A C 1
ATOM 751 O O . ASP A 1 97 ? 5.113 -0.704 8.960 1.00 94.38 97 ASP A O 1
ATOM 755 N N . GLY A 1 98 ? 3.311 0.185 7.984 1.00 93.50 98 GLY A N 1
ATOM 756 C CA . GLY A 1 98 ? 2.381 -0.801 8.538 1.00 93.50 98 GLY A CA 1
ATOM 757 C C . GLY A 1 98 ? 2.664 -2.204 8.002 1.00 93.50 98 GLY A C 1
ATOM 758 O O . GLY A 1 98 ? 2.709 -3.171 8.764 1.00 93.50 98 GLY A O 1
ATOM 759 N N . LEU A 1 99 ? 2.927 -2.314 6.699 1.00 93.62 99 LEU A N 1
ATOM 760 C CA . LEU A 1 99 ? 3.315 -3.570 6.060 1.00 93.62 99 LEU A CA 1
ATOM 761 C C . LEU A 1 99 ? 4.674 -4.080 6.552 1.00 93.62 99 LEU A C 1
ATOM 763 O O . LEU A 1 99 ? 4.829 -5.282 6.723 1.00 93.62 99 LEU A O 1
ATOM 767 N N . ASP A 1 100 ? 5.636 -3.210 6.839 1.00 92.62 100 ASP A N 1
ATOM 768 C CA . ASP A 1 100 ? 6.932 -3.602 7.403 1.00 92.62 100 ASP A CA 1
ATOM 769 C C . ASP A 1 100 ? 6.786 -4.276 8.748 1.00 92.62 100 ASP A C 1
ATOM 771 O O . ASP A 1 100 ? 7.383 -5.325 9.005 1.00 92.62 100 ASP A O 1
ATOM 775 N N . VAL A 1 101 ? 5.955 -3.684 9.596 1.00 91.19 101 VAL A N 1
ATOM 776 C CA . VAL A 1 101 ? 5.628 -4.246 10.895 1.00 91.19 101 VAL A CA 1
ATOM 777 C C . VAL A 1 101 ? 4.933 -5.599 10.708 1.00 91.19 101 VAL A C 1
ATOM 779 O O . VAL A 1 101 ? 5.336 -6.568 11.350 1.00 91.19 101 VAL A O 1
ATOM 782 N N . LEU A 1 102 ? 3.983 -5.719 9.772 1.00 88.38 102 LEU A N 1
ATOM 783 C CA . LEU A 1 102 ? 3.340 -7.000 9.445 1.00 88.38 102 LEU A CA 1
ATOM 784 C C . LEU A 1 102 ? 4.322 -8.073 8.970 1.00 88.38 102 LEU A C 1
ATOM 786 O O . LEU A 1 102 ? 4.256 -9.213 9.422 1.00 88.38 102 LEU A O 1
ATOM 790 N N . LEU A 1 103 ? 5.228 -7.717 8.063 1.00 88.12 103 LEU A N 1
ATOM 791 C CA . LEU A 1 103 ? 6.209 -8.632 7.484 1.00 88.12 103 LEU A CA 1
ATOM 792 C C . LEU A 1 103 ? 7.295 -9.035 8.494 1.00 88.12 103 LEU A C 1
ATOM 794 O O . LEU A 1 103 ? 7.878 -10.111 8.367 1.00 88.12 103 LEU A O 1
ATOM 798 N N . SER A 1 104 ? 7.551 -8.197 9.502 1.00 86.00 104 SER A N 1
ATOM 799 C CA . SER A 1 104 ? 8.565 -8.431 10.538 1.00 86.00 104 SER A CA 1
ATOM 800 C C . SER A 1 104 ? 8.042 -9.204 11.754 1.00 86.00 104 SER A C 1
ATOM 802 O O . SER A 1 104 ? 8.835 -9.757 12.519 1.00 86.00 104 SER A O 1
ATOM 804 N N . GLN A 1 105 ? 6.726 -9.240 11.983 1.00 72.00 105 GLN A N 1
ATOM 805 C CA . GLN A 1 105 ? 6.142 -9.797 13.205 1.00 72.00 105 GLN A CA 1
ATOM 806 C C . GLN A 1 105 ? 5.732 -11.275 13.092 1.00 72.00 105 GLN A C 1
ATOM 808 O O . GLN A 1 105 ? 5.228 -11.750 12.080 1.00 72.00 105 GLN A O 1
ATOM 813 N N . LYS A 1 106 ? 5.865 -12.002 14.214 1.00 57.78 106 LYS A N 1
ATOM 814 C CA . LYS A 1 106 ? 5.200 -13.302 14.462 1.00 57.78 106 LYS A CA 1
ATOM 815 C C . LYS A 1 106 ? 3.789 -13.158 15.050 1.00 57.78 106 LYS A C 1
ATOM 817 O O . LYS A 1 106 ? 3.095 -14.159 15.214 1.00 57.78 106 LYS A O 1
ATOM 822 N N . ILE A 1 107 ? 3.389 -11.942 15.420 1.00 53.62 107 ILE A N 1
ATOM 823 C CA . ILE A 1 107 ? 2.106 -11.644 16.056 1.00 53.62 107 ILE A CA 1
ATOM 824 C C . ILE A 1 107 ? 1.229 -10.992 14.994 1.00 53.62 107 ILE A C 1
ATOM 826 O O . ILE A 1 107 ? 1.342 -9.809 14.718 1.00 53.62 107 ILE A O 1
ATO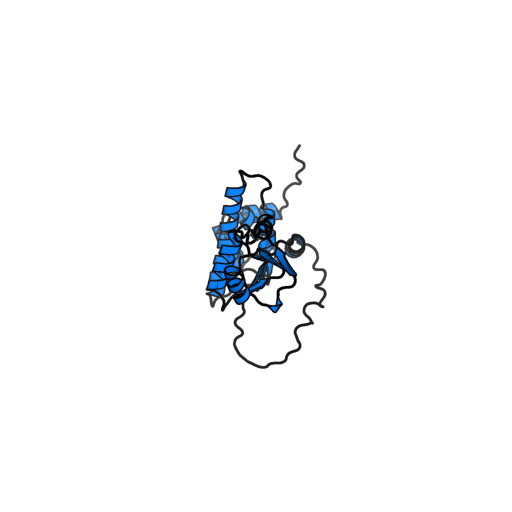M 830 N N . CYS A 1 108 ? 0.382 -11.788 14.354 1.00 58.56 108 CYS A N 1
ATOM 831 C CA . CYS A 1 108 ? -0.694 -11.254 13.530 1.00 58.56 108 CYS A CA 1
ATOM 832 C C . CYS A 1 108 ? -1.930 -11.086 14.415 1.00 58.56 108 CYS A C 1
ATOM 834 O O . CYS A 1 108 ? -2.244 -11.987 15.203 1.00 58.56 108 CYS A O 1
ATOM 836 N N . SER A 1 109 ? -2.664 -9.980 14.266 1.00 66.25 109 SER A N 1
ATOM 837 C CA . SER A 1 109 ? -4.028 -9.918 14.795 1.00 66.25 109 SER A CA 1
ATOM 838 C C . SER A 1 109 ? -4.821 -11.107 14.236 1.00 66.25 109 SER A C 1
ATOM 840 O O . SER A 1 109 ? -4.604 -11.548 13.102 1.00 66.25 109 SER A O 1
ATOM 842 N N . ARG A 1 110 ? -5.765 -11.657 15.012 1.00 69.12 110 ARG A N 1
ATOM 843 C CA . ARG A 1 110 ? -6.591 -12.795 14.550 1.00 69.12 110 ARG A CA 1
ATOM 844 C C . ARG A 1 110 ? -7.388 -12.467 13.280 1.00 69.12 110 ARG A C 1
ATOM 846 O O . ARG A 1 110 ? -7.864 -13.376 12.602 1.00 69.12 110 ARG A O 1
ATOM 853 N N . ARG A 1 111 ? -7.569 -11.176 12.992 1.00 74.19 111 ARG A N 1
ATOM 854 C CA . ARG A 1 111 ? -8.368 -10.656 11.882 1.00 74.19 111 ARG A CA 1
ATOM 855 C C . ARG A 1 111 ? -7.550 -10.352 10.631 1.00 74.19 111 ARG A C 1
ATOM 857 O O . ARG A 1 111 ? -8.164 -10.239 9.573 1.00 74.19 111 ARG A O 1
ATOM 864 N N . LEU A 1 112 ? -6.222 -10.247 10.721 1.00 83.62 112 LEU A N 1
ATOM 865 C CA . LEU A 1 112 ? -5.385 -9.865 9.589 1.00 83.62 112 LEU A CA 1
ATOM 866 C C . LEU A 1 112 ? -5.515 -10.871 8.442 1.00 83.62 112 LEU A C 1
ATOM 868 O O . LEU A 1 112 ? -5.175 -12.052 8.566 1.00 83.62 112 LEU A O 1
ATOM 872 N N . LYS A 1 113 ? -5.972 -10.385 7.286 1.00 87.12 113 LYS A N 1
ATOM 873 C CA . LYS A 1 113 ? -6.100 -11.207 6.075 1.00 87.12 113 LYS A CA 1
ATOM 874 C C . LYS A 1 113 ? -5.296 -10.696 4.898 1.00 87.12 113 LYS A C 1
ATOM 876 O O . LYS A 1 113 ? -5.255 -11.421 3.907 1.00 87.12 113 LYS A O 1
ATOM 881 N N . LEU A 1 114 ? -4.650 -9.537 5.003 1.00 90.12 114 LEU A N 1
ATOM 882 C CA . LEU A 1 114 ? -3.991 -8.872 3.882 1.00 90.12 114 LEU A CA 1
ATOM 883 C C . LEU A 1 114 ? -2.996 -9.797 3.159 1.00 90.12 114 LEU A C 1
ATOM 885 O O . LEU A 1 114 ? -2.192 -10.495 3.774 1.00 90.12 114 LEU A O 1
ATOM 889 N N . GLN A 1 115 ? -3.121 -9.854 1.835 1.00 90.75 115 GLN A N 1
ATOM 890 C CA . GLN A 1 115 ? -2.265 -10.633 0.930 1.00 90.75 115 GLN A CA 1
ATOM 891 C C . GLN A 1 115 ? -1.835 -9.830 -0.288 1.00 90.75 115 GLN A C 1
ATOM 893 O O . GLN A 1 115 ? -0.833 -10.170 -0.911 1.00 90.75 115 GLN A O 1
ATOM 898 N N . VAL A 1 116 ? -2.623 -8.828 -0.673 1.00 92.12 116 VAL A N 1
ATOM 899 C CA . VAL A 1 116 ? -2.413 -8.070 -1.896 1.00 92.12 116 VAL A CA 1
ATOM 900 C C . VAL A 1 116 ? -2.539 -6.584 -1.605 1.00 92.12 116 VAL A C 1
ATOM 902 O O . VAL A 1 116 ? -3.596 -6.125 -1.168 1.00 92.12 116 VAL A O 1
ATOM 905 N N . LEU A 1 117 ? -1.477 -5.844 -1.899 1.00 93.88 117 LEU A N 1
ATOM 906 C CA . LEU A 1 117 ? -1.508 -4.398 -2.058 1.00 93.88 117 LEU A CA 1
ATOM 907 C C . LEU A 1 117 ? -1.698 -4.095 -3.547 1.00 93.88 117 LEU A C 1
ATOM 909 O O . LEU A 1 117 ? -0.847 -4.444 -4.360 1.00 93.88 117 LEU A O 1
ATOM 913 N N . ASP A 1 118 ? -2.817 -3.478 -3.912 1.00 90.50 118 ASP A N 1
ATOM 914 C CA . ASP A 1 118 ? -3.090 -3.062 -5.286 1.00 90.50 118 ASP A CA 1
ATOM 915 C C . ASP A 1 118 ? -2.842 -1.567 -5.454 1.00 90.50 118 ASP A C 1
ATOM 917 O O . ASP A 1 118 ? -3.568 -0.727 -4.922 1.00 90.50 118 ASP A O 1
ATOM 921 N N . MET A 1 119 ? -1.807 -1.259 -6.221 1.00 89.44 119 MET A N 1
ATOM 922 C CA . MET A 1 119 ? -1.369 0.077 -6.598 1.00 89.44 119 MET A CA 1
ATOM 923 C C . MET A 1 119 ? -1.880 0.482 -7.986 1.00 89.44 119 MET A C 1
ATOM 925 O O . MET A 1 119 ? -1.572 1.579 -8.446 1.00 89.44 119 MET A O 1
ATOM 929 N N . VAL A 1 120 ? -2.656 -0.366 -8.670 1.00 84.06 120 VAL A N 1
ATOM 930 C CA . VAL A 1 120 ? -3.200 -0.046 -9.992 1.00 84.06 120 VAL A CA 1
ATOM 931 C C . VAL A 1 120 ? -4.325 0.979 -9.869 1.00 84.06 120 VAL A C 1
ATOM 933 O O . VAL A 1 120 ? -5.304 0.790 -9.143 1.00 84.06 120 VAL A O 1
ATOM 936 N N . ASP A 1 121 ? -4.227 2.046 -10.658 1.00 74.38 121 ASP A N 1
ATOM 937 C CA . ASP A 1 121 ? -5.283 3.043 -10.811 1.00 74.38 121 ASP A CA 1
ATOM 938 C C . ASP A 1 121 ? -6.402 2.525 -11.729 1.00 74.38 121 ASP A C 1
ATOM 940 O O . ASP A 1 121 ? -6.496 2.866 -12.906 1.00 74.38 121 ASP A O 1
ATOM 944 N N . THR A 1 122 ? -7.260 1.648 -11.208 1.00 63.16 122 THR A N 1
ATOM 945 C CA . THR A 1 122 ? -8.531 1.322 -11.871 1.00 63.16 122 THR A CA 1
ATOM 946 C C . THR A 1 122 ? -9.690 1.757 -10.991 1.00 63.16 122 THR A C 1
ATOM 948 O O . THR A 1 122 ? -10.110 1.034 -10.086 1.00 63.16 122 THR A O 1
ATOM 951 N N . HIS A 1 123 ? -10.255 2.925 -11.304 1.00 53.06 123 HIS A N 1
ATOM 952 C CA . HIS A 1 123 ? -11.442 3.495 -10.652 1.00 53.06 123 HIS A CA 1
ATOM 953 C C . HIS A 1 123 ? -12.590 2.472 -10.491 1.00 53.06 123 HIS A C 1
ATOM 955 O O . HIS A 1 123 ? -13.296 2.457 -9.487 1.00 53.06 123 HIS A O 1
ATOM 961 N N . GLN A 1 124 ? -12.715 1.527 -11.430 1.00 51.22 124 GLN A N 1
ATOM 962 C CA . GLN A 1 124 ? -13.727 0.468 -11.400 1.00 51.22 124 GLN A CA 1
ATOM 963 C C . GLN A 1 124 ? -13.576 -0.520 -10.222 1.00 51.22 124 GLN A C 1
ATOM 965 O O . GLN A 1 124 ? -14.576 -1.038 -9.722 1.00 51.22 124 GLN A O 1
ATOM 970 N N . LYS A 1 125 ? -12.350 -0.782 -9.740 1.00 53.69 125 LYS A N 1
ATOM 971 C CA . LYS A 1 125 ? -12.110 -1.683 -8.594 1.00 53.69 125 LYS A CA 1
ATOM 972 C C . LYS A 1 125 ? -12.438 -1.017 -7.259 1.00 53.69 125 LYS A C 1
ATOM 974 O O . LYS A 1 125 ? -12.865 -1.694 -6.324 1.00 53.69 125 LYS A O 1
ATOM 979 N N . PHE A 1 126 ? -12.292 0.305 -7.192 1.00 50.94 126 PHE A N 1
ATOM 980 C CA . PHE A 1 126 ? -12.619 1.098 -6.014 1.00 50.94 126 PHE A CA 1
ATOM 981 C C . PHE A 1 126 ? -14.105 1.011 -5.663 1.00 50.94 126 PHE A C 1
ATOM 983 O O . PHE A 1 126 ? -14.467 0.683 -4.536 1.00 50.94 126 PHE A O 1
ATOM 990 N N . CYS A 1 127 ? -14.987 1.184 -6.646 1.00 49.16 127 CYS A N 1
ATOM 991 C CA . CYS A 1 127 ? -16.425 1.053 -6.419 1.00 49.16 127 CYS A CA 1
ATOM 992 C C . CYS A 1 127 ? -16.802 -0.334 -5.868 1.00 49.16 127 CYS A C 1
ATOM 994 O O . CYS A 1 127 ? -17.709 -0.448 -5.054 1.00 49.16 127 CYS A O 1
ATOM 996 N N . ARG A 1 128 ? -16.078 -1.395 -6.242 1.00 54.69 128 ARG A N 1
ATOM 997 C CA . ARG A 1 128 ? -16.411 -2.766 -5.830 1.00 54.69 128 ARG A CA 1
ATOM 998 C C . ARG A 1 128 ? -16.054 -3.086 -4.375 1.00 54.69 128 ARG A C 1
ATOM 1000 O O . ARG A 1 128 ? -16.733 -3.899 -3.760 1.00 54.69 128 ARG A O 1
ATOM 1007 N N . VAL A 1 129 ? -14.997 -2.472 -3.840 1.00 51.59 129 VAL A N 1
ATOM 1008 C CA . VAL A 1 129 ? -14.527 -2.709 -2.461 1.00 51.59 129 VAL A CA 1
ATOM 1009 C C . VAL A 1 129 ? -15.153 -1.721 -1.466 1.00 51.59 129 VAL A C 1
ATOM 1011 O O . VAL A 1 129 ? -15.374 -2.088 -0.317 1.00 51.59 129 VAL A O 1
ATOM 1014 N N . TRP A 1 130 ? -15.484 -0.496 -1.897 1.00 59.47 130 TRP A N 1
ATOM 1015 C CA . TRP A 1 130 ? -15.829 0.605 -0.982 1.00 59.47 130 TRP A CA 1
ATOM 1016 C C . TRP A 1 130 ? -17.286 1.096 -1.085 1.00 59.47 130 TRP A C 1
ATOM 1018 O O . TRP A 1 130 ? -17.711 1.855 -0.221 1.00 59.47 130 TRP A O 1
ATOM 1028 N N . ALA A 1 131 ? -18.087 0.670 -2.078 1.00 50.00 131 ALA A N 1
ATOM 1029 C CA . ALA A 1 131 ? -19.451 1.197 -2.279 1.00 50.00 131 ALA A CA 1
ATOM 1030 C C . ALA A 1 131 ? -20.562 0.557 -1.419 1.00 50.00 131 ALA A C 1
ATOM 1032 O O . ALA A 1 131 ? -21.735 0.843 -1.643 1.00 50.00 131 ALA A O 1
ATOM 1033 N N . GLY A 1 132 ? -20.240 -0.303 -0.446 1.00 47.81 132 GLY A N 1
ATOM 1034 C CA . GLY A 1 132 ? -21.194 -0.740 0.586 1.00 47.81 132 GLY A CA 1
ATOM 1035 C C . GLY A 1 132 ? -22.480 -1.448 0.114 1.00 47.81 132 GLY A C 1
ATOM 1036 O O . GLY A 1 132 ? -23.366 -1.662 0.938 1.00 47.81 132 GLY A O 1
ATOM 1037 N N . HIS A 1 133 ? -22.622 -1.834 -1.163 1.00 38.22 133 HIS A N 1
ATOM 1038 C CA . HIS A 1 133 ? -23.845 -2.465 -1.667 1.00 38.22 133 HIS A CA 1
ATOM 1039 C C . HIS A 1 133 ? -23.580 -3.590 -2.683 1.00 38.22 133 HIS A C 1
ATOM 1041 O O . HIS A 1 133 ? -22.899 -3.402 -3.687 1.00 38.22 133 HIS A O 1
ATOM 1047 N N . ARG A 1 134 ? -24.192 -4.749 -2.389 1.00 38.16 134 ARG A N 1
ATOM 1048 C CA . ARG A 1 134 ? -24.270 -6.012 -3.147 1.00 38.16 134 ARG A CA 1
ATOM 1049 C C . ARG A 1 134 ? -22.937 -6.700 -3.475 1.00 38.16 134 ARG A C 1
ATOM 1051 O O . ARG A 1 134 ? -22.374 -6.577 -4.558 1.00 38.16 134 ARG A O 1
ATOM 1058 N N . LEU A 1 135 ? -22.560 -7.594 -2.555 1.00 40.53 135 LEU A N 1
ATOM 1059 C CA . LEU A 1 135 ? -22.111 -8.947 -2.896 1.00 40.53 135 LEU A CA 1
ATOM 1060 C C . LEU A 1 135 ? -23.069 -9.552 -3.943 1.00 40.53 135 LEU A C 1
ATOM 1062 O O . LEU A 1 135 ? -23.998 -10.276 -3.603 1.00 40.53 135 LEU A O 1
ATOM 1066 N N . GLU A 1 136 ? -22.869 -9.251 -5.220 1.00 35.28 136 GLU A N 1
ATOM 1067 C CA . GLU A 1 136 ? -23.186 -10.224 -6.253 1.00 35.28 136 GLU A CA 1
ATOM 1068 C C . GLU A 1 136 ? -21.922 -11.030 -6.496 1.00 35.28 136 GLU A C 1
ATOM 1070 O O . GLU A 1 136 ? -20.851 -10.491 -6.788 1.00 35.28 136 GLU A O 1
ATOM 1075 N N . ALA A 1 137 ? -22.089 -12.321 -6.217 1.00 31.41 137 ALA A N 1
ATOM 1076 C CA . ALA A 1 137 ? -21.128 -13.395 -6.294 1.00 31.41 137 ALA A CA 1
ATOM 1077 C C . ALA A 1 137 ? -19.971 -13.094 -7.249 1.00 31.41 137 ALA A C 1
ATOM 1079 O O . ALA A 1 137 ? -20.158 -12.817 -8.435 1.00 31.41 137 ALA A O 1
ATOM 1080 N N . CYS A 1 138 ? -18.751 -13.231 -6.731 1.00 36.62 138 CYS A N 1
ATOM 1081 C CA . CYS A 1 138 ? -17.626 -13.570 -7.579 1.00 36.62 138 CYS A CA 1
ATOM 1082 C C . CYS A 1 138 ? -18.086 -14.686 -8.525 1.00 36.62 138 CYS A C 1
ATOM 1084 O O . CYS A 1 138 ? -18.450 -15.766 -8.055 1.00 36.62 138 CYS A O 1
ATOM 1086 N N . SER A 1 139 ? -18.070 -14.433 -9.838 1.00 36.97 139 SER A N 1
ATOM 1087 C CA . SER A 1 139 ? -17.990 -15.536 -10.785 1.00 36.97 139 SER A CA 1
ATOM 1088 C C . SER A 1 139 ? -16.816 -16.394 -10.321 1.00 36.97 139 SER A C 1
ATOM 1090 O O . SER A 1 139 ? -15.676 -15.936 -10.231 1.00 36.97 139 SER A O 1
ATOM 1092 N N . SER A 1 140 ? -17.137 -17.621 -9.922 1.00 39.88 140 SER A N 1
ATOM 1093 C CA . SER A 1 140 ? -16.231 -18.624 -9.366 1.00 39.88 140 SER A CA 1
ATOM 1094 C C . SER A 1 140 ? -15.191 -19.115 -10.389 1.00 39.88 140 SER A C 1
ATOM 1096 O O . SER A 1 140 ? -14.490 -20.095 -10.125 1.00 39.88 140 SER A O 1
ATOM 1098 N N . GLU A 1 141 ? -15.098 -18.494 -11.562 1.00 32.50 141 GLU A N 1
ATOM 1099 C CA . GLU A 1 141 ? -14.358 -19.032 -12.699 1.00 32.50 141 GLU A CA 1
ATOM 1100 C C . GLU A 1 141 ? -12.866 -18.676 -12.654 1.00 32.50 141 GLU A C 1
ATOM 1102 O O . GLU A 1 141 ? -12.033 -19.551 -12.896 1.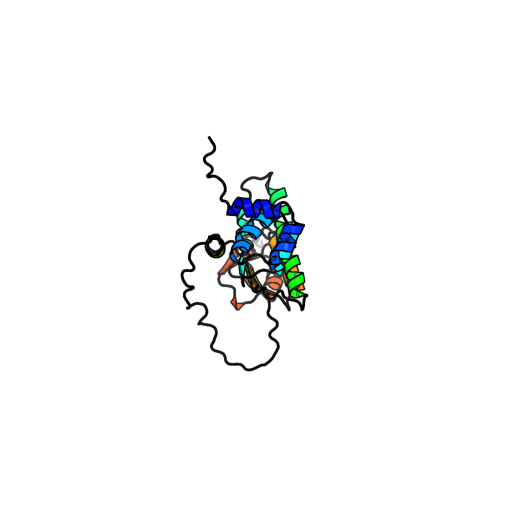00 32.50 141 GLU A O 1
ATOM 1107 N N . ASP A 1 142 ? -12.495 -17.478 -12.195 1.00 38.34 142 ASP A N 1
ATOM 1108 C CA . ASP A 1 142 ? -11.082 -17.057 -12.175 1.00 38.34 142 ASP A CA 1
ATOM 1109 C C . ASP A 1 142 ? -10.247 -17.719 -11.064 1.00 38.34 142 ASP A C 1
ATOM 1111 O O . ASP A 1 142 ? -9.024 -17.816 -11.168 1.00 38.34 142 ASP A O 1
ATOM 1115 N N . MET A 1 143 ? -10.892 -18.246 -10.016 1.00 34.22 143 MET A N 1
ATOM 1116 C CA . MET A 1 143 ? -10.218 -18.988 -8.938 1.00 34.22 143 MET A CA 1
ATOM 1117 C C . MET A 1 143 ? -10.080 -20.490 -9.223 1.00 34.22 143 MET A C 1
ATOM 1119 O O . MET A 1 143 ? -9.314 -21.175 -8.546 1.00 34.22 143 MET A O 1
ATOM 1123 N N . LYS A 1 144 ? -10.784 -21.036 -10.226 1.00 32.16 144 LYS A N 1
ATOM 1124 C CA . LYS A 1 144 ? -10.778 -22.487 -10.489 1.00 32.16 144 LYS A CA 1
ATOM 1125 C C . LYS A 1 144 ? -9.630 -22.960 -11.380 1.00 32.16 144 LYS A C 1
ATOM 1127 O O . LYS A 1 144 ? -9.379 -24.160 -11.438 1.00 32.16 144 LYS A O 1
ATOM 1132 N N . ARG A 1 145 ? -8.894 -22.059 -12.040 1.00 37.97 145 ARG A N 1
ATOM 1133 C CA . ARG A 1 145 ? -7.892 -22.446 -13.051 1.00 37.97 145 ARG A CA 1
ATOM 1134 C C . ARG A 1 145 ? -6.451 -22.615 -12.552 1.00 37.97 145 ARG A C 1
ATOM 1136 O O . ARG A 1 145 ? -5.563 -22.800 -13.376 1.00 37.97 145 ARG A O 1
ATOM 1143 N N . ARG A 1 146 ? -6.197 -22.594 -11.237 1.00 45.53 146 ARG A N 1
ATOM 1144 C CA . ARG A 1 146 ? -4.852 -22.873 -10.680 1.00 45.53 146 ARG A CA 1
ATOM 1145 C C . ARG A 1 146 ? -4.757 -23.999 -9.654 1.00 45.53 146 ARG A C 1
ATOM 1147 O O . ARG A 1 146 ? -3.650 -24.340 -9.261 1.00 45.53 146 ARG A O 1
ATOM 1154 N N . ASN A 1 147 ? -5.859 -24.665 -9.317 1.00 41.94 147 ASN A N 1
ATOM 1155 C CA . ASN A 1 147 ? -5.813 -25.824 -8.423 1.00 41.94 147 ASN A CA 1
ATOM 1156 C C . ASN A 1 147 ? -5.853 -27.126 -9.226 1.00 41.94 147 ASN A C 1
ATOM 1158 O O . ASN A 1 147 ? -6.808 -27.895 -9.166 1.00 41.94 147 ASN A O 1
ATOM 1162 N N . THR A 1 148 ? -4.812 -27.385 -10.014 1.00 43.81 148 THR A N 1
ATOM 1163 C CA . THR A 1 148 ? -4.500 -28.747 -10.464 1.00 43.81 148 THR A CA 1
ATOM 1164 C C . THR A 1 148 ? -2.991 -28.909 -10.492 1.00 43.81 148 THR A C 1
ATOM 1166 O O . THR A 1 148 ? -2.328 -28.689 -11.496 1.00 43.81 148 THR A O 1
ATOM 1169 N N . GLY A 1 149 ? -2.462 -29.262 -9.330 1.00 32.84 149 GLY A N 1
ATOM 1170 C CA . GLY A 1 149 ? -1.063 -29.583 -9.119 1.00 32.84 149 GLY A CA 1
ATOM 1171 C C . GLY A 1 149 ? -0.919 -30.091 -7.698 1.00 32.84 149 GLY A C 1
ATOM 1172 O O . GLY A 1 149 ? -0.635 -29.323 -6.788 1.00 32.84 149 GLY A O 1
ATOM 1173 N N . LYS A 1 150 ? -1.206 -31.379 -7.487 1.00 44.56 150 LYS A N 1
ATOM 1174 C CA . LYS A 1 150 ? -0.818 -32.053 -6.249 1.00 44.56 150 LYS A CA 1
ATOM 1175 C C . LYS A 1 150 ? 0.709 -32.058 -6.200 1.00 44.56 150 LYS A C 1
ATOM 1177 O O . LYS A 1 150 ? 1.332 -32.729 -7.015 1.00 44.56 150 LYS A O 1
ATOM 1182 N N . SER A 1 151 ? 1.282 -31.328 -5.254 1.00 38.25 151 SER A N 1
ATOM 1183 C CA . SER A 1 151 ? 2.645 -31.542 -4.784 1.00 38.25 151 SER A CA 1
ATOM 1184 C C . SER A 1 151 ? 2.628 -31.423 -3.270 1.00 38.25 151 SER A C 1
ATOM 1186 O O . SER A 1 151 ? 2.497 -30.332 -2.722 1.00 38.25 151 SER A O 1
ATOM 1188 N N . ASP A 1 152 ? 2.723 -32.574 -2.613 1.00 46.91 152 ASP A N 1
ATOM 1189 C CA . ASP A 1 152 ? 3.105 -32.675 -1.214 1.00 46.91 152 ASP A CA 1
ATOM 1190 C C . ASP A 1 152 ? 4.512 -32.099 -1.031 1.00 46.91 152 ASP A C 1
ATOM 1192 O O . ASP A 1 152 ? 5.497 -32.704 -1.453 1.00 46.91 152 ASP A O 1
ATOM 1196 N N . THR A 1 153 ? 4.619 -30.975 -0.328 1.00 38.16 153 THR A N 1
ATOM 1197 C CA . THR A 1 153 ? 5.798 -30.681 0.489 1.00 38.16 153 THR A CA 1
ATOM 1198 C C . THR A 1 153 ? 5.399 -29.764 1.631 1.00 38.16 153 THR A C 1
ATOM 1200 O O . THR A 1 153 ? 4.994 -28.622 1.446 1.00 38.16 153 THR A O 1
ATOM 1203 N N . ARG A 1 154 ? 5.534 -30.284 2.851 1.00 46.88 154 ARG A N 1
ATOM 1204 C CA . ARG A 1 154 ? 5.265 -29.617 4.129 1.00 46.88 154 ARG A CA 1
ATOM 1205 C C . ARG A 1 154 ? 6.367 -28.597 4.467 1.00 46.88 154 ARG A C 1
ATOM 1207 O O . ARG A 1 154 ? 6.919 -28.617 5.563 1.00 46.88 154 ARG A O 1
ATOM 1214 N N . ALA A 1 155 ? 6.722 -27.743 3.510 1.00 42.88 155 ALA A N 1
ATOM 1215 C CA . ALA A 1 155 ? 7.489 -26.535 3.760 1.00 42.88 155 ALA A CA 1
ATOM 1216 C C . ALA A 1 155 ? 6.509 -25.486 4.288 1.00 42.88 155 ALA A C 1
ATOM 1218 O O . ALA A 1 155 ? 5.413 -25.344 3.752 1.00 42.88 155 ALA A O 1
ATOM 1219 N N . ALA A 1 156 ? 6.865 -24.781 5.359 1.00 45.09 156 ALA A N 1
ATOM 1220 C CA . ALA A 1 156 ? 6.115 -23.607 5.774 1.00 45.09 156 ALA A CA 1
ATOM 1221 C C . ALA A 1 156 ? 6.128 -22.615 4.602 1.00 45.09 156 ALA A C 1
ATOM 1223 O O . ALA A 1 156 ? 7.136 -21.945 4.384 1.00 45.09 156 ALA A O 1
ATOM 1224 N N . GLU A 1 157 ? 5.058 -22.580 3.803 1.00 55.38 157 GLU A N 1
ATOM 1225 C CA . GLU A 1 157 ? 4.893 -21.582 2.752 1.00 55.38 157 GLU A CA 1
ATOM 1226 C C . GLU A 1 157 ? 4.975 -20.217 3.432 1.00 55.38 157 GLU A C 1
ATOM 1228 O O . GLU A 1 157 ? 4.070 -19.806 4.164 1.00 55.38 157 GLU A O 1
ATOM 1233 N N . LYS A 1 158 ? 6.104 -19.525 3.243 1.00 62.91 158 LYS A N 1
ATOM 1234 C CA . LYS A 1 158 ? 6.204 -18.105 3.562 1.00 62.91 158 LYS A CA 1
ATOM 1235 C C . LYS A 1 158 ? 5.105 -17.431 2.756 1.00 62.91 158 LYS A C 1
ATOM 1237 O O . LYS A 1 158 ? 5.175 -17.377 1.531 1.00 62.91 158 LYS A O 1
ATOM 1242 N N . ARG A 1 159 ? 4.061 -16.967 3.436 1.00 71.00 159 ARG A N 1
ATOM 1243 C CA . ARG A 1 159 ? 2.967 -16.244 2.798 1.00 71.00 159 ARG A CA 1
ATOM 1244 C C . ARG A 1 159 ? 3.516 -14.903 2.317 1.00 71.00 159 ARG A C 1
ATOM 1246 O O . ARG A 1 159 ? 3.654 -13.980 3.111 1.00 71.00 159 ARG A O 1
ATOM 1253 N N . LEU A 1 160 ? 3.872 -14.838 1.038 1.00 84.19 160 LEU A N 1
ATOM 1254 C CA . LEU A 1 160 ? 4.384 -13.626 0.411 1.00 84.19 160 LEU A CA 1
ATOM 1255 C C . LEU A 1 160 ? 3.260 -12.596 0.272 1.00 84.19 160 LEU A C 1
ATOM 1257 O O . LEU A 1 160 ? 2.136 -12.932 -0.117 1.00 84.19 160 LEU A O 1
ATOM 1261 N N . LEU A 1 161 ? 3.573 -11.336 0.561 1.00 92.81 161 LEU A N 1
ATOM 1262 C CA . LEU A 1 161 ? 2.711 -10.215 0.208 1.00 92.81 161 LEU A CA 1
ATOM 1263 C C . LEU A 1 161 ? 2.873 -9.943 -1.289 1.00 92.81 161 LEU A C 1
ATOM 1265 O O . LEU A 1 161 ? 3.985 -9.744 -1.767 1.00 92.81 161 LEU A O 1
ATOM 1269 N N . ARG A 1 162 ? 1.774 -9.905 -2.039 1.00 93.75 162 ARG A N 1
ATOM 1270 C CA . ARG A 1 162 ? 1.808 -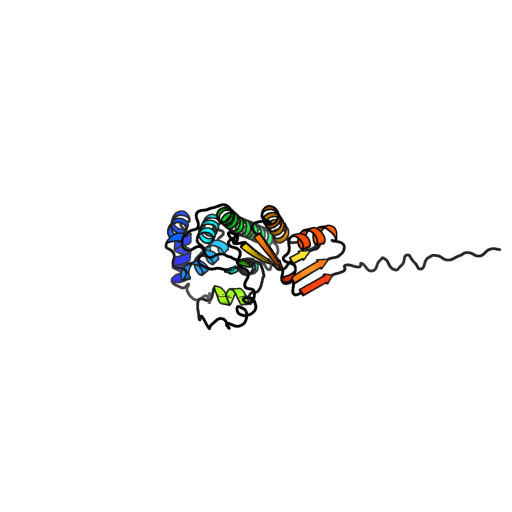9.502 -3.448 1.00 93.75 162 ARG A CA 1
ATOM 1271 C C . ARG A 1 162 ? 1.558 -8.008 -3.572 1.00 93.75 162 ARG A C 1
ATOM 1273 O O . ARG A 1 162 ? 0.586 -7.499 -3.020 1.00 93.75 162 ARG A O 1
ATOM 1280 N N . VAL A 1 163 ? 2.394 -7.322 -4.334 1.00 94.31 163 VAL A N 1
ATOM 1281 C CA . VAL A 1 163 ? 2.181 -5.928 -4.727 1.00 94.31 163 VAL A CA 1
ATOM 1282 C C . VAL A 1 163 ? 1.848 -5.917 -6.208 1.00 94.31 163 VAL A C 1
ATOM 1284 O O . VAL A 1 163 ? 2.662 -6.349 -7.016 1.00 94.31 163 VAL A O 1
ATOM 1287 N N . VAL A 1 164 ? 0.650 -5.456 -6.559 1.00 92.12 164 VAL A N 1
ATOM 1288 C CA . VAL A 1 164 ? 0.205 -5.322 -7.950 1.00 92.12 164 VAL A CA 1
ATOM 1289 C C . VAL A 1 164 ? 0.331 -3.862 -8.356 1.00 92.12 164 VAL A C 1
ATOM 1291 O O . VAL A 1 164 ? -0.260 -3.003 -7.710 1.00 92.12 164 VAL A O 1
ATOM 1294 N N . VAL A 1 165 ? 1.076 -3.563 -9.415 1.00 89.88 165 VAL A N 1
ATOM 1295 C CA . VAL A 1 165 ? 1.289 -2.186 -9.886 1.00 89.88 165 VAL A CA 1
ATOM 1296 C C . VAL A 1 165 ? 1.462 -2.153 -11.401 1.00 89.88 165 VAL A C 1
ATOM 1298 O O . VAL A 1 165 ? 2.022 -3.075 -11.981 1.00 89.88 165 VAL A O 1
ATOM 1301 N N . ASP A 1 166 ? 0.995 -1.092 -12.052 1.00 88.88 166 ASP A N 1
ATOM 1302 C CA . ASP A 1 166 ? 1.349 -0.825 -13.447 1.00 88.88 166 ASP A CA 1
ATOM 1303 C C . ASP A 1 166 ? 2.602 0.058 -13.473 1.00 88.88 166 ASP A C 1
ATOM 1305 O O . ASP A 1 166 ? 2.641 1.120 -12.846 1.00 88.88 166 ASP A O 1
ATOM 1309 N N . LEU A 1 167 ? 3.644 -0.394 -14.171 1.00 86.44 167 LEU A N 1
ATOM 1310 C CA . LEU A 1 167 ? 4.968 0.228 -14.144 1.00 86.44 167 LEU A CA 1
ATOM 1311 C C . LEU A 1 167 ? 5.239 1.004 -15.425 1.00 86.44 167 LEU A C 1
ATOM 1313 O O . LEU A 1 167 ? 4.922 0.558 -16.527 1.00 86.44 167 LEU A O 1
ATOM 1317 N N . SER A 1 168 ? 5.867 2.169 -15.279 1.00 81.88 168 SER A N 1
ATOM 1318 C CA . SER A 1 168 ? 6.387 2.955 -16.397 1.00 81.88 168 SER A CA 1
ATOM 1319 C C . SER A 1 168 ? 7.869 3.229 -16.171 1.00 81.88 168 SER A C 1
ATOM 1321 O O . SER A 1 168 ? 8.244 4.033 -15.326 1.00 81.88 168 SER A O 1
ATOM 1323 N N . LEU A 1 169 ? 8.715 2.537 -16.930 1.00 79.00 169 LEU A N 1
ATOM 1324 C CA . LEU A 1 169 ? 10.167 2.639 -16.864 1.00 79.00 169 LEU A CA 1
ATOM 1325 C C . LEU A 1 169 ? 10.645 3.662 -17.893 1.00 79.00 169 LEU A C 1
ATOM 1327 O O . LEU A 1 169 ? 10.386 3.520 -19.088 1.00 79.00 169 LEU A O 1
ATOM 1331 N N . GLY A 1 170 ? 11.327 4.708 -17.438 1.00 72.06 170 GLY A N 1
ATOM 1332 C CA . GLY A 1 170 ? 11.823 5.779 -18.297 1.00 72.06 170 GLY A CA 1
ATOM 1333 C C . GLY A 1 170 ? 12.410 6.926 -17.482 1.00 72.06 170 GLY A C 1
ATOM 1334 O O . GLY A 1 170 ? 11.782 7.358 -16.520 1.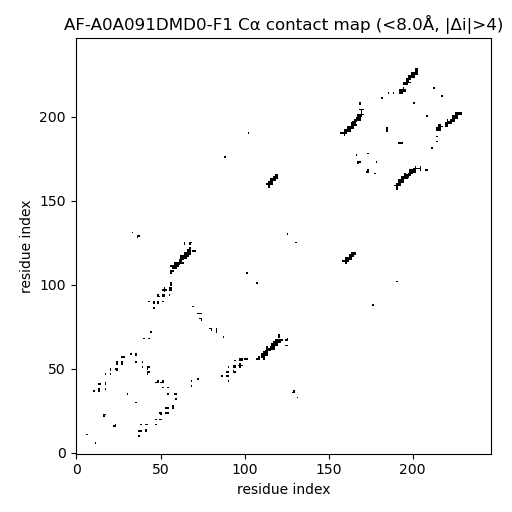00 72.06 170 GLY A O 1
ATOM 1335 N N . GLN A 1 171 ? 13.569 7.460 -17.888 1.00 58.88 171 GLN A N 1
ATOM 1336 C CA . GLN A 1 171 ? 14.243 8.567 -17.183 1.00 58.88 171 GLN A CA 1
ATOM 1337 C C . GLN A 1 171 ? 13.361 9.816 -17.014 1.00 58.88 171 GLN A C 1
ATOM 1339 O O . GLN A 1 171 ? 13.512 10.543 -16.041 1.00 58.88 171 GLN A O 1
ATOM 1344 N N . THR A 1 172 ? 12.436 10.066 -17.942 1.00 54.75 172 THR A N 1
ATOM 1345 C CA . THR A 1 172 ? 11.581 11.263 -17.969 1.00 54.75 172 THR A CA 1
ATOM 1346 C C . THR A 1 172 ? 10.197 11.084 -17.341 1.00 54.75 172 THR A C 1
ATOM 1348 O O . THR A 1 172 ? 9.504 12.078 -17.153 1.00 54.75 172 THR A O 1
ATOM 1351 N N . PHE A 1 173 ? 9.771 9.856 -17.017 1.00 51.84 173 PHE A N 1
ATOM 1352 C CA . PHE A 1 173 ? 8.380 9.571 -16.614 1.00 51.84 173 PHE A CA 1
ATOM 1353 C C . PHE A 1 173 ? 8.240 8.710 -15.353 1.00 51.84 173 PHE A C 1
ATOM 1355 O O . PHE A 1 173 ? 7.117 8.368 -14.976 1.00 51.84 173 PHE A O 1
ATOM 1362 N N . GLN A 1 174 ? 9.340 8.343 -14.690 1.00 62.91 174 GLN A N 1
ATOM 1363 C CA . GLN A 1 174 ? 9.254 7.553 -13.467 1.00 62.91 174 GLN A CA 1
ATOM 1364 C C . GLN A 1 174 ? 8.822 8.445 -12.298 1.00 62.91 174 GLN A C 1
ATOM 1366 O O . GLN A 1 174 ? 9.562 9.315 -11.846 1.00 62.91 174 GLN A O 1
ATOM 1371 N N . SER A 1 175 ? 7.595 8.244 -11.814 1.00 71.94 175 SER A N 1
ATOM 1372 C CA . SER A 1 175 ? 7.084 8.991 -10.660 1.00 71.94 175 SER A CA 1
ATOM 1373 C C . SER A 1 175 ? 7.906 8.676 -9.396 1.00 71.94 175 SER A C 1
ATOM 1375 O O . SER A 1 175 ? 8.233 7.498 -9.201 1.00 71.94 175 SER A O 1
ATOM 1377 N N . PRO A 1 176 ? 8.149 9.647 -8.492 1.00 73.25 176 PRO A N 1
ATOM 1378 C CA . PRO A 1 176 ? 8.831 9.412 -7.211 1.00 73.25 176 PRO A CA 1
ATOM 1379 C C . PRO A 1 176 ? 8.230 8.249 -6.405 1.00 73.25 176 PRO A C 1
ATOM 1381 O O . PRO A 1 176 ? 8.954 7.433 -5.836 1.00 73.25 176 PRO A O 1
ATOM 1384 N N . PHE A 1 177 ? 6.902 8.101 -6.458 1.00 78.44 177 PHE A N 1
ATOM 1385 C CA . PHE A 1 177 ? 6.159 6.999 -5.844 1.00 78.44 177 PHE A CA 1
ATOM 1386 C C . PHE A 1 177 ? 6.592 5.614 -6.329 1.00 78.44 177 PHE A C 1
ATOM 1388 O O . PHE A 1 177 ? 6.753 4.699 -5.523 1.00 78.44 177 PHE A O 1
ATOM 1395 N N . GLN A 1 178 ? 6.774 5.448 -7.643 1.00 81.00 178 GLN A N 1
ATOM 1396 C CA . GLN A 1 178 ? 7.204 4.174 -8.223 1.00 81.00 178 GLN A CA 1
ATOM 1397 C C . GLN A 1 178 ? 8.632 3.842 -7.797 1.00 81.00 178 GLN A C 1
ATOM 1399 O O . GLN A 1 178 ? 8.894 2.700 -7.436 1.00 81.00 178 GLN A O 1
ATOM 1404 N N . SER A 1 179 ? 9.534 4.827 -7.785 1.00 83.44 179 SER A N 1
ATOM 1405 C CA . SER A 1 179 ? 10.914 4.627 -7.331 1.00 83.44 179 SER A CA 1
ATOM 1406 C C . SER A 1 179 ? 10.966 4.193 -5.865 1.00 83.44 179 SER A C 1
ATOM 1408 O O . SER A 1 179 ? 11.598 3.187 -5.551 1.00 83.44 179 SER A O 1
ATOM 1410 N N . TYR A 1 180 ? 10.231 4.882 -4.985 1.00 87.44 180 TYR A N 1
ATOM 1411 C CA . TYR A 1 180 ? 10.160 4.533 -3.565 1.00 87.44 180 TYR A CA 1
ATOM 1412 C C . TYR A 1 180 ? 9.571 3.134 -3.333 1.00 87.44 180 TYR A C 1
ATOM 1414 O O . TYR A 1 180 ? 10.125 2.338 -2.574 1.00 87.44 180 TYR A O 1
ATOM 1422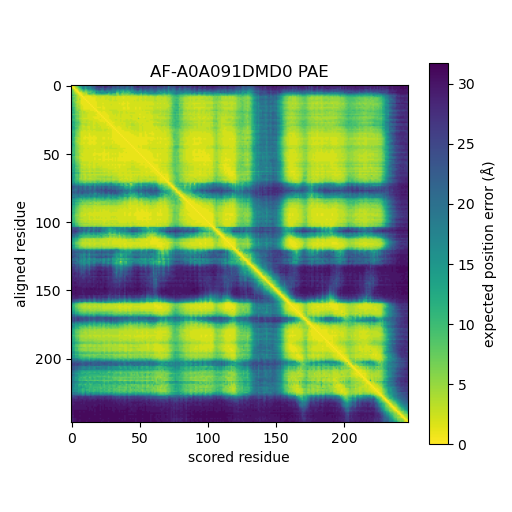 N N . LEU A 1 181 ? 8.473 2.801 -4.021 1.00 90.25 181 LEU A N 1
ATOM 1423 C CA . LEU A 1 181 ? 7.850 1.483 -3.923 1.00 90.25 181 LEU A CA 1
ATOM 1424 C C . LEU A 1 181 ? 8.801 0.372 -4.390 1.00 90.25 181 LEU A C 1
ATOM 1426 O O . LEU A 1 181 ? 8.923 -0.647 -3.714 1.00 90.25 181 LEU A O 1
ATOM 1430 N N . LEU A 1 182 ? 9.483 0.556 -5.523 1.00 89.69 182 LEU A N 1
ATOM 1431 C CA . LEU A 1 182 ? 10.437 -0.425 -6.043 1.00 89.69 182 LEU A CA 1
ATOM 1432 C C . LEU A 1 182 ? 11.608 -0.632 -5.077 1.00 89.69 182 LEU A C 1
ATOM 1434 O O . LEU A 1 182 ? 11.938 -1.776 -4.772 1.00 89.69 182 LEU A O 1
ATOM 1438 N N . GLU A 1 183 ? 12.173 0.439 -4.517 1.00 90.81 183 GLU A N 1
ATOM 1439 C CA . GLU A 1 183 ? 13.229 0.337 -3.504 1.00 90.81 183 GLU A CA 1
ATOM 1440 C C . GLU A 1 183 ? 12.745 -0.430 -2.258 1.00 90.81 183 GLU A C 1
ATOM 1442 O O . GLU A 1 183 ? 13.448 -1.296 -1.723 1.00 90.81 183 GLU A O 1
ATOM 1447 N N . TRP A 1 184 ? 11.518 -0.155 -1.804 1.00 94.06 184 TRP A N 1
ATOM 1448 C CA . TRP A 1 184 ? 10.908 -0.853 -0.674 1.00 94.06 184 TRP A CA 1
ATOM 1449 C C . TRP A 1 184 ? 10.743 -2.357 -0.942 1.00 94.06 184 TRP A C 1
ATOM 1451 O O . TRP A 1 184 ? 11.084 -3.171 -0.075 1.00 94.06 184 TRP A O 1
ATOM 1461 N N . ILE A 1 185 ? 10.288 -2.732 -2.143 1.00 92.38 185 ILE A N 1
ATOM 1462 C CA . ILE A 1 185 ? 10.138 -4.131 -2.572 1.00 92.38 185 ILE A CA 1
ATOM 1463 C C . ILE A 1 185 ? 11.502 -4.813 -2.675 1.00 92.38 185 ILE A C 1
ATOM 1465 O O . ILE A 1 185 ? 11.662 -5.932 -2.191 1.00 92.38 185 ILE A O 1
ATOM 1469 N N . GLN A 1 186 ? 12.500 -4.154 -3.267 1.00 90.75 186 GLN A N 1
ATOM 1470 C CA . GLN A 1 186 ? 13.831 -4.725 -3.481 1.00 90.75 186 GLN A CA 1
ATOM 1471 C C . GLN A 1 186 ? 14.483 -5.146 -2.160 1.00 90.75 186 GLN A C 1
ATOM 1473 O O . GLN A 1 186 ? 15.033 -6.244 -2.048 1.00 90.75 186 GLN A O 1
ATOM 1478 N N . LYS A 1 187 ? 14.337 -4.319 -1.118 1.00 92.50 187 LYS A N 1
ATOM 1479 C CA . LYS A 1 187 ? 14.791 -4.618 0.250 1.00 92.50 187 LYS A CA 1
ATOM 1480 C C . LYS A 1 187 ? 14.071 -5.819 0.889 1.00 92.50 187 LYS A C 1
ATOM 1482 O O . LYS A 1 187 ? 14.529 -6.320 1.911 1.00 92.50 187 LYS A O 1
ATOM 1487 N N . ARG A 1 188 ? 12.955 -6.284 0.312 1.00 91.31 188 ARG A N 1
ATOM 1488 C CA . ARG A 1 188 ? 12.051 -7.323 0.848 1.00 91.31 188 ARG A CA 1
ATOM 1489 C C . ARG A 1 188 ? 11.730 -8.426 -0.163 1.00 91.31 188 ARG A C 1
ATOM 1491 O O . ARG A 1 188 ? 10.707 -9.094 -0.030 1.00 91.31 188 ARG A O 1
ATOM 1498 N N . LYS A 1 189 ? 12.609 -8.664 -1.138 1.00 88.00 189 LYS A N 1
ATOM 1499 C CA . LYS A 1 189 ? 12.412 -9.645 -2.224 1.00 88.00 189 LYS A CA 1
ATOM 1500 C C . LYS A 1 189 ? 12.036 -11.068 -1.773 1.00 88.00 189 LYS A C 1
ATOM 1502 O O . LYS A 1 189 ? 11.376 -11.786 -2.509 1.00 88.00 189 LYS A O 1
ATOM 1507 N N . ASP A 1 190 ? 12.415 -11.466 -0.556 1.00 88.06 190 ASP A N 1
ATOM 1508 C CA . ASP A 1 190 ? 12.109 -12.795 -0.000 1.00 88.06 190 ASP A CA 1
ATOM 1509 C C . ASP A 1 190 ? 10.737 -12.877 0.700 1.00 88.06 190 ASP A C 1
ATOM 1511 O O . ASP A 1 190 ? 10.343 -13.944 1.179 1.00 88.06 190 ASP A O 1
ATOM 1515 N N . LEU A 1 191 ? 10.048 -11.740 0.837 1.00 90.19 191 LEU A N 1
ATOM 1516 C CA . LEU A 1 191 ? 8.776 -11.579 1.552 1.00 90.19 191 LEU A CA 1
ATOM 1517 C C . LEU A 1 191 ? 7.686 -10.944 0.680 1.00 90.19 191 LEU A C 1
ATOM 1519 O O . LEU A 1 191 ? 6.498 -11.109 0.960 1.00 90.19 191 LEU A O 1
ATOM 1523 N N . VAL A 1 192 ? 8.086 -10.227 -0.369 1.00 92.12 192 VAL A N 1
ATOM 1524 C CA . VAL A 1 192 ? 7.202 -9.474 -1.251 1.00 92.12 192 VAL A CA 1
ATOM 1525 C C . VAL A 1 192 ? 7.407 -9.925 -2.688 1.00 92.12 192 VAL A C 1
ATOM 1527 O O . VAL A 1 192 ? 8.527 -9.956 -3.185 1.00 92.12 192 VAL A O 1
ATOM 1530 N N . GLN A 1 193 ? 6.305 -10.226 -3.366 1.00 92.31 193 GLN A N 1
ATOM 1531 C CA . GLN A 1 193 ? 6.284 -10.535 -4.788 1.00 92.31 193 GLN A CA 1
ATOM 1532 C C . GLN A 1 193 ? 5.678 -9.362 -5.563 1.00 92.31 193 GLN A C 1
ATOM 1534 O O . GLN A 1 193 ? 4.562 -8.928 -5.269 1.00 92.31 193 GLN A O 1
ATOM 1539 N N . LEU A 1 194 ? 6.395 -8.878 -6.575 1.00 92.81 194 LEU A N 1
ATOM 1540 C CA . LEU A 1 194 ? 5.932 -7.822 -7.468 1.00 92.81 194 LEU A CA 1
ATOM 1541 C C . LEU A 1 194 ? 5.198 -8.423 -8.672 1.00 92.81 194 LEU A C 1
ATOM 1543 O O . LEU A 1 194 ? 5.805 -9.081 -9.513 1.00 92.81 194 LEU A O 1
ATOM 1547 N N . ASP A 1 195 ? 3.898 -8.171 -8.769 1.00 91.56 195 ASP A N 1
ATOM 1548 C CA . ASP A 1 195 ? 3.090 -8.466 -9.948 1.00 91.56 195 ASP A CA 1
ATOM 1549 C C . ASP A 1 195 ? 2.881 -7.161 -10.739 1.00 91.56 195 ASP A C 1
ATOM 1551 O O . ASP A 1 195 ? 2.484 -6.133 -10.189 1.00 91.56 195 ASP A O 1
ATOM 1555 N N . CYS A 1 196 ? 3.104 -7.196 -12.049 1.00 89.44 196 CYS A N 1
ATOM 1556 C CA . CYS A 1 196 ? 2.895 -6.048 -12.925 1.00 89.44 196 CYS A CA 1
ATOM 1557 C C . CYS A 1 196 ? 1.995 -6.456 -14.074 1.00 89.44 196 CYS A C 1
ATOM 1559 O O . CYS A 1 196 ? 2.317 -7.399 -14.784 1.00 89.44 196 CYS A O 1
ATOM 1561 N N . THR A 1 197 ? 0.863 -5.776 -14.257 1.00 86.19 197 THR A N 1
ATOM 1562 C CA . THR A 1 197 ? -0.071 -6.134 -15.337 1.00 86.19 197 THR A CA 1
ATOM 1563 C C . THR A 1 197 ? 0.293 -5.411 -16.626 1.00 86.19 197 THR A C 1
ATOM 1565 O O . THR A 1 197 ? 0.315 -6.039 -17.690 1.00 86.19 197 THR A O 1
ATOM 1568 N N . LYS A 1 198 ? 0.606 -4.114 -16.525 1.00 88.12 198 LYS A N 1
ATOM 1569 C CA . LYS A 1 198 ? 1.017 -3.269 -17.646 1.00 88.12 198 LYS A CA 1
ATOM 1570 C C . LYS A 1 198 ? 2.404 -2.696 -17.407 1.00 88.12 198 LYS A C 1
ATOM 1572 O O . LYS A 1 198 ? 2.621 -1.954 -16.451 1.00 88.12 198 LYS A O 1
ATOM 1577 N N . LEU A 1 199 ? 3.321 -3.001 -18.318 1.00 87.19 199 LEU A N 1
ATOM 1578 C CA . LEU A 1 199 ? 4.689 -2.505 -18.300 1.00 87.19 199 LEU A CA 1
ATOM 1579 C C . LEU A 1 199 ? 4.911 -1.564 -19.487 1.00 87.19 199 LEU A C 1
ATOM 1581 O O . LEU A 1 199 ? 4.935 -1.988 -20.641 1.00 87.19 199 LEU A O 1
ATOM 1585 N N . CYS A 1 200 ? 5.081 -0.276 -19.213 1.00 85.50 200 CYS A N 1
ATOM 1586 C CA . CYS A 1 200 ? 5.535 0.698 -20.199 1.00 85.50 200 CYS A CA 1
ATOM 1587 C C . CYS A 1 200 ? 7.048 0.879 -20.073 1.00 85.50 200 CYS A C 1
ATOM 1589 O O . CYS A 1 200 ? 7.558 1.069 -18.975 1.00 85.50 200 CYS A O 1
ATOM 1591 N N . VAL A 1 201 ? 7.761 0.861 -21.193 1.00 81.12 201 VAL A N 1
ATOM 1592 C CA . VAL A 1 201 ? 9.214 1.004 -21.251 1.00 81.12 201 VAL A CA 1
ATOM 1593 C C . VAL A 1 201 ? 9.577 2.102 -22.235 1.00 81.12 201 VAL A C 1
ATOM 1595 O O . VAL A 1 201 ? 9.136 2.087 -23.381 1.00 81.12 201 VAL A O 1
ATOM 1598 N N . THR A 1 202 ? 10.413 3.033 -21.795 1.00 78.12 202 THR A N 1
ATOM 1599 C CA . THR A 1 202 ? 10.974 4.104 -22.614 1.00 78.12 202 THR A CA 1
ATOM 1600 C C . THR A 1 202 ? 12.457 3.837 -22.866 1.00 78.12 202 THR A C 1
ATOM 1602 O O . THR A 1 202 ? 13.240 3.693 -21.929 1.00 78.12 202 THR A O 1
ATOM 1605 N N . ILE A 1 203 ? 12.861 3.766 -24.133 1.00 72.62 203 ILE A N 1
ATOM 1606 C CA . ILE A 1 203 ? 14.264 3.557 -24.538 1.00 72.62 203 ILE A CA 1
ATOM 1607 C C . ILE A 1 203 ? 15.051 4.877 -24.390 1.00 72.62 203 ILE A C 1
ATOM 1609 O O . ILE A 1 203 ? 14.490 5.928 -24.712 1.00 72.62 203 ILE A O 1
ATOM 1613 N N . PRO A 1 204 ? 16.323 4.858 -23.919 1.00 67.06 204 PRO A N 1
ATOM 1614 C CA . PRO A 1 204 ? 17.229 3.707 -23.792 1.00 67.06 204 PRO A CA 1
ATOM 1615 C C . PRO A 1 204 ? 17.433 3.175 -22.361 1.00 67.06 204 PRO A C 1
ATOM 1617 O O . PRO A 1 204 ? 18.551 2.814 -22.003 1.00 67.06 204 PRO A O 1
ATOM 1620 N N . CYS A 1 205 ? 16.392 3.089 -21.526 1.00 65.62 205 CYS A N 1
ATOM 1621 C CA . CYS A 1 205 ? 16.501 2.701 -20.107 1.00 65.62 205 CYS A CA 1
ATOM 1622 C C . CYS A 1 205 ? 16.840 1.214 -19.834 1.00 65.62 205 CYS A C 1
ATOM 1624 O O . CYS A 1 205 ? 16.234 0.596 -18.967 1.00 65.62 205 CYS A O 1
ATOM 1626 N N . ILE A 1 206 ? 17.819 0.630 -20.533 1.00 66.38 206 ILE A N 1
ATOM 1627 C CA . ILE A 1 206 ? 18.180 -0.798 -20.469 1.00 66.38 206 ILE A CA 1
ATOM 1628 C C . ILE A 1 206 ? 18.540 -1.236 -19.042 1.00 66.38 206 ILE A C 1
ATOM 1630 O O . ILE A 1 206 ? 18.036 -2.258 -18.589 1.00 66.38 206 ILE A O 1
ATOM 1634 N N . ALA A 1 207 ? 19.346 -0.456 -18.313 1.00 70.31 207 ALA A N 1
ATOM 1635 C CA . ALA A 1 207 ? 19.776 -0.815 -16.956 1.00 70.31 207 ALA A CA 1
ATOM 1636 C C . ALA A 1 207 ? 18.596 -0.931 -15.972 1.00 70.31 207 ALA A C 1
ATOM 1638 O O . ALA A 1 207 ? 18.421 -1.964 -15.333 1.00 70.31 207 ALA A O 1
ATOM 1639 N N . SER A 1 208 ? 17.733 0.090 -15.920 1.00 70.38 208 SER A N 1
ATOM 1640 C CA . SER A 1 208 ? 16.556 0.107 -15.040 1.00 70.38 208 SER A CA 1
ATOM 1641 C C . SER A 1 208 ? 15.512 -0.949 -15.417 1.00 70.38 208 SER A C 1
ATOM 1643 O O . SER A 1 208 ? 14.770 -1.417 -14.558 1.00 70.38 208 SER A O 1
ATOM 1645 N N . ILE A 1 209 ? 15.437 -1.335 -16.696 1.00 74.38 209 ILE A N 1
ATOM 1646 C CA . ILE A 1 209 ? 14.556 -2.419 -17.150 1.00 74.38 209 ILE A CA 1
ATOM 1647 C C . ILE A 1 209 ? 15.009 -3.751 -16.561 1.00 74.38 209 ILE A C 1
ATOM 1649 O O . ILE A 1 209 ? 14.178 -4.474 -16.021 1.00 74.38 209 ILE A O 1
ATOM 1653 N N . THR A 1 210 ? 16.301 -4.072 -16.647 1.00 79.00 210 THR A N 1
ATOM 1654 C CA . THR A 1 210 ? 16.822 -5.359 -16.171 1.00 79.00 210 THR A CA 1
ATOM 1655 C C . THR A 1 210 ? 16.561 -5.553 -14.678 1.00 79.00 210 THR A C 1
ATOM 1657 O O . THR A 1 210 ? 16.000 -6.576 -14.300 1.00 79.00 210 THR A O 1
ATOM 1660 N N . GLU A 1 211 ? 16.855 -4.547 -13.848 1.00 81.50 211 GLU A N 1
ATOM 1661 C CA . GLU A 1 211 ? 16.631 -4.611 -12.394 1.00 81.50 211 GLU A CA 1
ATOM 1662 C C . GLU A 1 211 ? 15.158 -4.863 -12.037 1.00 81.50 211 GLU A C 1
ATOM 1664 O O . GLU A 1 211 ? 14.840 -5.714 -11.207 1.00 81.50 211 GLU A O 1
ATOM 1669 N N . VAL A 1 212 ? 14.233 -4.157 -12.695 1.00 80.81 212 VAL A N 1
ATOM 1670 C CA . VAL A 1 212 ? 12.795 -4.321 -12.440 1.00 80.81 212 VAL A CA 1
ATOM 1671 C C . VAL A 1 212 ? 12.291 -5.674 -12.935 1.00 80.81 212 VAL A C 1
ATOM 1673 O O . VAL A 1 212 ? 11.461 -6.292 -12.269 1.00 80.81 212 VAL A O 1
ATOM 1676 N N . LEU A 1 213 ? 12.780 -6.151 -14.083 1.00 81.62 213 LEU A N 1
ATOM 1677 C CA . LEU A 1 213 ? 12.399 -7.458 -14.615 1.00 81.62 213 LEU A CA 1
ATOM 1678 C C . LEU A 1 213 ? 12.850 -8.602 -13.703 1.00 81.62 213 LEU A C 1
ATOM 1680 O O . LEU A 1 213 ? 12.091 -9.549 -13.543 1.00 81.62 213 LEU A O 1
ATOM 1684 N N . GLU A 1 214 ? 14.021 -8.504 -13.070 1.00 84.88 214 GLU A N 1
ATOM 1685 C CA . GLU A 1 214 ? 14.511 -9.508 -12.110 1.00 84.88 214 GLU A CA 1
ATOM 1686 C C . GLU A 1 214 ? 13.638 -9.616 -10.852 1.00 84.88 214 GLU A C 1
ATOM 1688 O O . GLU A 1 214 ? 13.529 -10.686 -10.252 1.00 84.88 214 GLU A O 1
ATOM 1693 N N . MET A 1 215 ? 13.007 -8.516 -10.440 1.00 83.81 215 MET A N 1
ATOM 1694 C CA . MET A 1 215 ? 12.123 -8.479 -9.270 1.00 83.81 215 MET A CA 1
ATOM 1695 C C . MET A 1 215 ? 10.697 -8.951 -9.570 1.00 83.81 215 MET A C 1
ATOM 1697 O O . MET A 1 215 ? 9.923 -9.249 -8.657 1.00 83.81 215 MET A O 1
ATOM 1701 N N . LEU A 1 216 ? 10.318 -8.940 -10.842 1.00 86.50 216 LEU A N 1
ATOM 1702 C CA . LEU A 1 216 ? 8.945 -9.062 -11.287 1.00 86.50 216 LEU A CA 1
ATOM 1703 C C . LEU A 1 216 ? 8.552 -10.530 -11.454 1.00 86.50 216 LEU A C 1
ATOM 1705 O O . LEU A 1 216 ? 9.281 -11.352 -11.998 1.00 86.50 216 LEU A O 1
ATOM 1709 N N . ASN A 1 217 ? 7.335 -10.876 -11.047 1.00 86.44 217 ASN A N 1
ATOM 1710 C CA . ASN A 1 217 ? 6.747 -12.155 -11.409 1.00 86.44 217 ASN A CA 1
ATOM 1711 C C . ASN A 1 217 ? 6.437 -12.159 -12.911 1.00 86.44 217 ASN A C 1
ATOM 1713 O O . ASN A 1 217 ? 5.406 -11.640 -13.346 1.00 86.44 217 ASN A O 1
ATOM 1717 N N . HIS A 1 218 ? 7.311 -12.774 -13.704 1.00 78.94 218 HIS A N 1
ATOM 1718 C CA . HIS A 1 218 ? 7.261 -12.768 -15.170 1.00 78.94 218 HIS A CA 1
ATOM 1719 C C . HIS A 1 218 ? 5.913 -13.240 -15.746 1.00 78.94 218 HIS A C 1
ATOM 1721 O O . HIS A 1 218 ? 5.498 -12.777 -16.804 1.00 78.94 218 HIS A O 1
ATOM 1727 N N . GLY A 1 219 ? 5.187 -14.117 -15.042 1.00 82.50 219 GLY A N 1
ATOM 1728 C CA . GLY A 1 219 ? 3.866 -14.599 -15.465 1.00 82.50 219 GLY A CA 1
ATOM 1729 C C . GLY A 1 219 ? 2.700 -13.637 -15.194 1.00 82.50 219 GLY A C 1
ATOM 1730 O O . GLY A 1 219 ? 1.553 -13.996 -15.464 1.00 82.50 219 GLY A O 1
ATOM 1731 N N . SER A 1 220 ? 2.957 -12.462 -14.609 1.00 85.25 220 SER A N 1
ATOM 1732 C CA . SER A 1 220 ? 1.931 -11.460 -14.279 1.00 85.25 220 SER A CA 1
ATOM 1733 C C . SER A 1 220 ? 1.710 -10.412 -15.376 1.00 85.25 220 SER A C 1
ATOM 1735 O O . SER A 1 220 ? 0.611 -9.857 -15.456 1.00 85.25 220 SER A O 1
ATOM 1737 N N . VAL A 1 221 ? 2.702 -10.198 -16.249 1.00 86.00 221 VAL A N 1
ATOM 1738 C CA . VAL A 1 221 ? 2.665 -9.170 -17.300 1.00 86.00 221 VAL A CA 1
ATOM 1739 C C . VAL A 1 221 ? 1.727 -9.591 -18.415 1.00 86.00 221 VAL A C 1
ATOM 1741 O O . VAL A 1 221 ? 1.903 -10.637 -19.038 1.00 86.00 221 VAL A O 1
ATOM 1744 N N . LYS A 1 222 ? 0.717 -8.757 -18.666 1.00 85.19 222 LYS A N 1
ATOM 1745 C CA . LYS A 1 222 ? -0.279 -8.968 -19.723 1.00 85.19 222 LYS A CA 1
ATOM 1746 C C . LYS A 1 222 ? -0.086 -8.016 -20.893 1.00 85.19 222 LYS A C 1
ATOM 1748 O O . LYS A 1 222 ? -0.387 -8.382 -22.023 1.00 85.19 222 LYS A O 1
ATOM 1753 N N . GLU A 1 223 ? 0.413 -6.813 -20.630 1.00 86.00 223 GLU A N 1
ATOM 1754 C CA . GLU A 1 223 ? 0.613 -5.773 -21.637 1.00 86.00 223 GLU A CA 1
ATOM 1755 C C . GLU A 1 223 ? 2.020 -5.181 -21.501 1.00 86.00 223 GLU A C 1
ATOM 1757 O O . GLU A 1 223 ? 2.420 -4.764 -20.413 1.00 86.00 223 GLU A O 1
ATOM 1762 N N . VAL A 1 224 ? 2.759 -5.114 -22.613 1.00 85.19 224 VAL A N 1
ATOM 1763 C CA . VAL A 1 224 ? 4.057 -4.428 -22.696 1.00 85.19 224 VAL A CA 1
ATOM 1764 C C . VAL A 1 224 ? 3.976 -3.362 -23.781 1.00 85.19 224 VAL A C 1
ATOM 1766 O O . VAL A 1 224 ? 3.651 -3.664 -24.928 1.00 85.19 224 VAL A O 1
ATOM 1769 N N . ASN A 1 225 ? 4.273 -2.114 -23.428 1.00 84.38 225 ASN A N 1
ATOM 1770 C CA . ASN A 1 225 ? 4.311 -0.990 -24.358 1.00 84.38 225 ASN A CA 1
ATOM 1771 C C . ASN A 1 225 ? 5.728 -0.415 -24.412 1.00 84.38 225 ASN A C 1
ATOM 1773 O O . ASN A 1 225 ? 6.257 0.016 -23.391 1.00 84.38 225 ASN A O 1
ATOM 1777 N N . ILE A 1 226 ? 6.331 -0.395 -25.599 1.00 81.31 226 ILE A N 1
ATOM 1778 C CA . ILE A 1 226 ? 7.665 0.165 -25.822 1.00 81.31 226 ILE A CA 1
ATOM 1779 C C . ILE A 1 226 ? 7.500 1.511 -26.526 1.00 81.31 226 ILE A C 1
ATOM 1781 O O . ILE A 1 226 ? 7.012 1.574 -27.654 1.00 81.31 226 ILE A O 1
ATOM 1785 N N . ARG A 1 227 ? 7.914 2.590 -25.859 1.00 75.94 227 ARG A N 1
ATOM 1786 C CA . ARG A 1 227 ? 7.925 3.948 -26.406 1.00 75.94 227 ARG A CA 1
ATOM 1787 C C . ARG A 1 227 ? 9.349 4.336 -26.777 1.00 75.94 227 ARG A C 1
ATOM 1789 O O 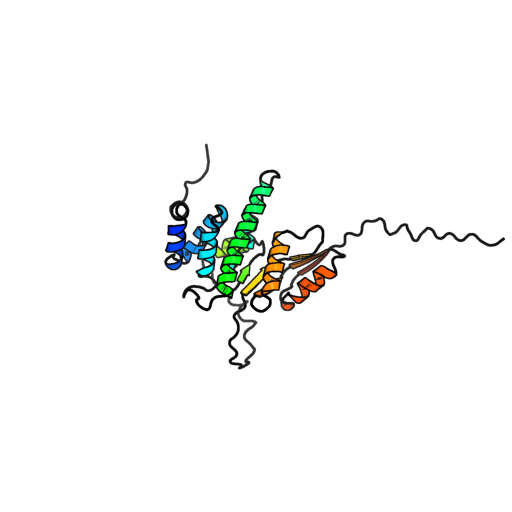. ARG A 1 227 ? 10.259 4.268 -25.951 1.00 75.94 227 ARG A O 1
ATOM 1796 N N . ASN A 1 228 ? 9.521 4.804 -28.008 1.00 68.50 228 ASN A N 1
ATOM 1797 C CA . ASN A 1 228 ? 10.792 5.330 -28.484 1.00 68.50 228 ASN A CA 1
ATOM 1798 C C . ASN A 1 228 ? 10.688 6.844 -28.660 1.00 68.50 228 ASN A C 1
ATOM 1800 O O . ASN A 1 228 ? 9.886 7.311 -29.466 1.00 68.50 228 ASN A O 1
ATOM 1804 N N . PHE A 1 229 ? 11.536 7.604 -27.968 1.00 59.22 229 PHE A N 1
ATOM 1805 C CA . PHE A 1 229 ? 11.799 9.001 -28.309 1.00 59.22 229 PHE A CA 1
ATOM 1806 C C . PHE A 1 229 ? 12.952 9.042 -29.312 1.00 59.22 229 PHE A C 1
ATOM 1808 O O . PHE A 1 229 ? 14.065 9.432 -28.978 1.00 59.22 229 PHE A O 1
ATOM 1815 N N . TRP A 1 230 ? 12.709 8.599 -30.547 1.00 50.88 230 TRP A N 1
ATOM 1816 C CA . TRP A 1 230 ? 13.603 8.992 -31.633 1.00 50.88 230 TRP A CA 1
ATOM 1817 C C . TRP A 1 230 ? 13.329 10.470 -31.900 1.00 50.88 230 TRP A C 1
ATOM 1819 O O . TRP A 1 230 ? 12.285 10.823 -32.449 1.00 50.88 230 TRP A O 1
ATOM 1829 N N . THR A 1 231 ? 14.228 11.355 -31.475 1.00 51.44 231 THR A N 1
ATOM 1830 C CA . THR A 1 231 ? 14.268 12.696 -32.058 1.00 51.44 231 THR A CA 1
ATOM 1831 C C . THR A 1 231 ? 14.612 12.541 -33.548 1.00 51.44 231 THR A C 1
ATOM 1833 O O . THR A 1 231 ? 15.480 11.732 -33.878 1.00 51.44 231 THR A O 1
ATOM 1836 N N . PRO A 1 232 ? 13.980 13.278 -34.481 1.00 45.66 232 PRO A N 1
ATOM 1837 C CA . PRO A 1 232 ? 14.209 13.097 -35.923 1.00 45.66 232 PRO A CA 1
ATOM 1838 C C . PRO A 1 232 ? 15.633 13.416 -36.423 1.00 45.66 232 PRO A C 1
ATOM 1840 O O . PRO A 1 232 ? 15.875 13.388 -37.623 1.00 45.66 232 PRO A O 1
ATOM 1843 N N . PHE A 1 233 ? 16.587 13.740 -35.549 1.00 46.47 233 PHE A N 1
ATOM 1844 C CA . PHE A 1 233 ? 17.849 14.380 -35.930 1.00 46.47 233 PHE A CA 1
ATOM 1845 C C . PHE A 1 233 ? 18.999 13.427 -36.283 1.00 46.47 233 PHE A C 1
ATOM 1847 O O . PHE A 1 233 ? 20.114 13.887 -36.499 1.00 46.47 233 PHE A O 1
ATOM 1854 N N . THR A 1 234 ? 18.777 12.114 -36.372 1.00 45.81 234 THR A N 1
ATOM 1855 C CA . THR A 1 234 ? 19.872 11.153 -36.630 1.00 45.81 234 THR A CA 1
ATOM 1856 C C . THR A 1 234 ? 19.916 10.576 -38.048 1.00 45.81 234 THR A C 1
ATOM 1858 O O . THR A 1 234 ? 20.784 9.757 -38.328 1.00 45.81 234 THR A O 1
ATOM 1861 N N . LEU A 1 235 ? 19.049 11.014 -38.970 1.00 44.41 235 LEU A N 1
ATOM 1862 C CA . LEU A 1 235 ? 19.054 10.535 -40.366 1.00 44.41 235 LEU A CA 1
ATOM 1863 C C . LEU A 1 235 ? 19.794 11.445 -41.367 1.00 44.41 235 LEU A C 1
ATOM 1865 O O . LEU A 1 235 ? 19.887 11.091 -42.541 1.00 44.41 235 LEU A O 1
ATOM 1869 N N . GLU A 1 236 ? 20.365 12.576 -40.940 1.00 41.38 236 GLU A N 1
ATOM 1870 C CA . GLU A 1 236 ? 21.123 13.464 -41.845 1.00 41.38 236 GLU A CA 1
ATOM 1871 C C . GLU A 1 236 ? 22.638 13.196 -41.887 1.00 41.38 236 GLU A C 1
ATOM 1873 O O . GLU A 1 236 ? 23.317 13.699 -42.779 1.00 41.38 236 GLU A O 1
ATOM 1878 N N . ALA A 1 237 ? 23.182 12.345 -41.010 1.00 47.59 237 ALA A N 1
ATOM 1879 C CA . ALA A 1 237 ? 24.625 12.080 -40.974 1.00 47.59 237 ALA A CA 1
ATOM 1880 C C . ALA A 1 237 ? 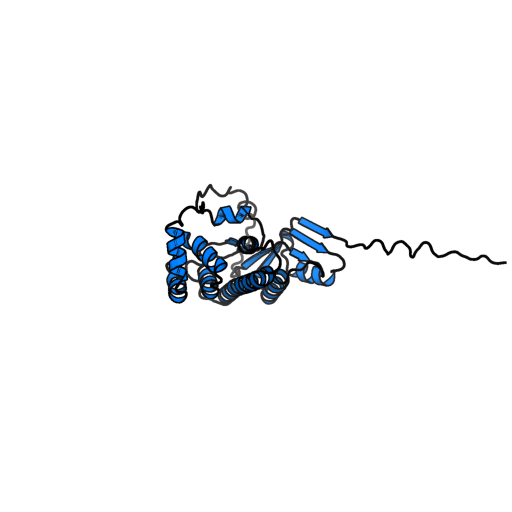25.132 11.101 -42.058 1.00 47.59 237 ALA A C 1
ATOM 1882 O O . ALA A 1 237 ? 26.337 11.035 -42.285 1.00 47.59 237 ALA A O 1
ATOM 1883 N N . GLU A 1 238 ? 24.256 10.383 -42.776 1.00 42.28 238 GLU A N 1
ATOM 1884 C CA . GLU A 1 238 ? 24.678 9.401 -43.798 1.00 42.28 238 GLU A CA 1
ATOM 1885 C C . GLU A 1 238 ? 24.488 9.841 -45.263 1.00 42.28 238 GLU A C 1
ATOM 1887 O O . GLU A 1 238 ? 24.828 9.093 -46.177 1.00 42.28 238 GLU A O 1
ATOM 1892 N N . ARG A 1 239 ? 24.024 11.070 -45.543 1.00 44.34 239 ARG A N 1
ATOM 1893 C CA . ARG A 1 239 ? 23.986 11.603 -46.930 1.00 44.34 239 ARG A CA 1
ATOM 1894 C C . ARG A 1 239 ? 25.164 12.507 -47.303 1.00 44.34 239 ARG A C 1
ATOM 1896 O O . ARG A 1 239 ? 25.160 13.099 -48.378 1.00 44.34 239 ARG A O 1
ATOM 1903 N N . GLY A 1 240 ? 26.175 12.601 -46.442 1.00 46.03 240 GLY A N 1
ATOM 1904 C CA . GLY A 1 240 ? 27.292 13.536 -46.583 1.00 46.03 240 GLY A CA 1
ATOM 1905 C C . GLY A 1 240 ? 28.661 12.906 -46.845 1.00 46.03 240 GLY A C 1
ATOM 1906 O O . GLY A 1 240 ? 29.650 13.481 -46.414 1.00 46.03 240 GLY A O 1
ATOM 1907 N N . VAL A 1 241 ? 28.765 11.752 -47.513 1.00 42.28 241 VAL A N 1
ATOM 1908 C CA . VAL A 1 241 ? 30.063 11.255 -48.018 1.00 42.28 241 VAL A CA 1
ATOM 1909 C C . VAL A 1 241 ? 30.058 11.335 -49.541 1.00 42.28 241 VAL A C 1
ATOM 1911 O O . VAL A 1 241 ? 29.849 10.357 -50.252 1.00 42.28 241 VAL A O 1
ATOM 1914 N N . GLY A 1 242 ? 30.243 12.554 -50.047 1.00 38.59 242 GLY A N 1
ATOM 1915 C CA . GLY A 1 242 ? 30.615 12.786 -51.437 1.00 38.59 242 GLY A CA 1
ATOM 1916 C C . GLY A 1 242 ? 32.101 12.490 -51.620 1.00 38.59 242 GLY A C 1
ATOM 1917 O O . GLY A 1 242 ? 32.946 13.182 -51.058 1.00 38.59 242 GLY A O 1
ATOM 1918 N N . HIS A 1 243 ? 32.421 11.463 -52.406 1.00 43.84 243 HIS A N 1
ATOM 1919 C CA . HIS A 1 243 ? 33.744 11.295 -53.010 1.00 43.84 243 HIS A CA 1
ATOM 1920 C C . HIS A 1 243 ? 34.102 12.522 -53.868 1.00 43.84 243 HIS A C 1
ATOM 1922 O O . HIS A 1 243 ? 33.278 12.923 -54.692 1.00 43.84 243 HIS A O 1
ATOM 1928 N N . PRO A 1 244 ? 35.348 13.027 -53.814 1.00 41.38 244 PRO A N 1
ATOM 1929 C CA . PRO A 1 244 ? 35.961 13.669 -54.959 1.00 41.38 244 PRO A CA 1
ATOM 1930 C C . PRO A 1 244 ? 36.955 12.715 -55.625 1.00 41.38 244 PRO A C 1
ATOM 1932 O O . PRO A 1 244 ? 37.864 12.158 -55.009 1.00 41.38 244 PRO A O 1
ATOM 1935 N N . SER A 1 245 ? 36.703 12.537 -56.912 1.00 38.31 245 SER A N 1
ATOM 1936 C CA . SER A 1 245 ? 37.428 11.774 -57.911 1.00 38.31 245 SER A CA 1
ATOM 1937 C C . SER A 1 245 ? 38.883 12.218 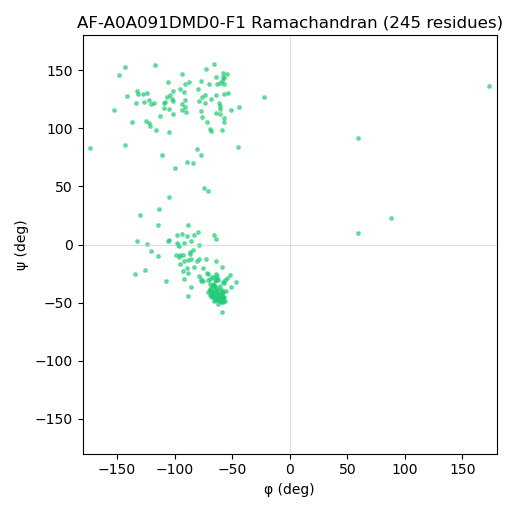-58.075 1.00 38.31 245 SER A C 1
ATOM 1939 O O . SER A 1 245 ? 39.196 13.404 -57.998 1.00 38.31 245 SER A O 1
ATOM 1941 N N . HIS A 1 246 ? 39.746 11.256 -58.401 1.00 39.53 246 HIS A N 1
ATOM 1942 C CA . HIS A 1 246 ? 41.026 11.501 -59.058 1.00 39.53 246 HIS A CA 1
ATOM 1943 C C . HIS A 1 246 ? 40.821 12.244 -60.386 1.00 39.53 246 HIS A C 1
ATOM 1945 O O . HIS A 1 246 ? 40.027 11.781 -61.209 1.00 39.53 246 HIS A O 1
ATOM 1951 N N . LEU A 1 247 ? 41.565 13.337 -60.586 1.00 36.66 247 LEU A N 1
ATOM 1952 C CA . LEU A 1 247 ? 42.365 13.671 -61.776 1.00 36.66 247 LEU A CA 1
ATOM 1953 C C . LEU A 1 247 ? 43.154 14.961 -61.518 1.00 36.66 247 LEU A C 1
ATOM 1955 O O . LEU A 1 247 ? 42.529 15.954 -61.088 1.00 36.66 247 LEU A O 1
#

Organism: Fukomys damarensis (NCBI:txid885580)

Secondary structure (DSSP, 8-state):
---PPPPPHHHHHHHHHTTSHHHHHHHTTTS-GGGHHHHHHHHHHHT-HHHHHHHHHT--SSEE-HHHHHHHT--SSSTTHHHHHHHHHHHHHHHHHHHHHHHH-S---TT----EEE----HHHHHHHHS--------TTTTTTS-------------PEEEEEEEEE-TTT--HHHHHHHHHHHTTTTTEEEEEEEEEEEET-HHHHHHHHHHB-GGG--EEEEEE---GGGSSTTS---PPPP-

Foldseek 3Di:
DDPDDDDDPLLVVLVVCVVDLVSLLVCLLVDDLLNLQVNLLVCLVVLVLQSNLSNLLQNQDQEDALQQSLVVQCDPDDPCRVVSVVSSVSNLVSNLNSVVCVLPDPDRRPRDNHAEYENENDNVVCCVPRVSDDPPDDPCPVVPPPPDDDDDDPDPPLRAREYEYADAADPVDHDPSNVVVLVSCVVVLVRYAYAHAHYEYEPPRVPRVVSVCVRHPPVRYNYYHYDYPPDVPPPPPPVPDDDDDDD

Solvent-accessible surface area (backbone atoms only — not comparable to full-atom values): 14895 Å² total; per-residue (Å²): 131,86,85,72,75,79,81,50,71,66,57,52,50,46,55,58,43,67,71,40,59,68,60,39,44,70,41,49,87,76,50,56,71,84,51,48,52,65,42,49,52,50,30,62,76,72,64,41,38,69,44,43,19,49,44,54,49,45,28,66,41,47,64,43,66,53,19,32,59,59,57,70,65,63,68,95,53,78,83,63,34,63,63,44,52,54,50,51,49,49,47,51,48,24,45,52,53,17,48,49,52,55,76,70,46,92,76,70,50,97,53,47,40,66,40,34,43,30,47,44,74,44,68,74,58,46,54,73,76,61,60,90,73,77,92,68,74,77,73,72,63,83,75,60,80,74,79,81,74,94,70,96,66,96,61,85,75,76,82,52,37,34,38,36,35,62,45,53,48,28,96,90,66,54,50,72,69,57,55,54,51,49,54,57,40,64,80,34,59,94,49,37,43,36,33,33,46,37,40,36,40,32,63,87,42,60,70,67,48,53,61,52,56,74,58,35,45,77,89,43,55,77,43,78,45,83,46,74,78,76,69,88,79,77,73,69,77,80,80,72,80,79,83,82,77,92,130

Sequence (247 aa):
MSTDSPPTLLKLAVQSLLRDEDLAMGAVEDLPGELFPPVFMEAFTRGHTEVLKAMVLSWPFPYLPLGALMSMRRPQTSDAEVDIVQVQERMLQAVLDGLDVLLSQKICSRRLKLQVLDMVDTHQKFCRVWAGHRLEACSSEDMKRRNTGKSDTRAAEKRLLRVVVDLSLGQTFQSPFQSYLLEWIQKRKDLVQLDCTKLCVTIPCIASITEVLEMLNHGSVKEVNIRNFWTPFTLEAERGVGHPSHL